Protein AF-A0A7S3M6K2-F1 (afdb_monomer_lite)

Structure (mmCIF, N/CA/C/O backbone):
data_AF-A0A7S3M6K2-F1
#
_entry.id   AF-A0A7S3M6K2-F1
#
loop_
_atom_site.group_PDB
_atom_site.id
_atom_site.type_symbol
_atom_site.label_atom_id
_atom_site.label_alt_id
_atom_site.label_comp_id
_atom_site.label_asym_id
_atom_site.label_entity_id
_atom_site.label_seq_id
_atom_site.pdbx_PDB_ins_code
_atom_site.Cartn_x
_atom_site.Cartn_y
_atom_site.Cartn_z
_atom_site.occupancy
_atom_site.B_iso_or_equiv
_atom_site.auth_seq_id
_atom_site.auth_comp_id
_atom_site.auth_asym_id
_atom_site.auth_atom_id
_atom_site.pdbx_PDB_model_num
ATOM 1 N N . THR A 1 1 ? 24.335 -22.645 -15.385 1.00 36.81 1 THR A N 1
ATOM 2 C CA . THR A 1 1 ? 25.396 -21.704 -14.959 1.00 36.81 1 THR A CA 1
ATOM 3 C C . THR A 1 1 ? 24.746 -20.605 -14.134 1.00 36.81 1 THR A C 1
ATOM 5 O O . THR A 1 1 ? 23.892 -19.902 -14.649 1.00 36.81 1 THR A O 1
ATOM 8 N N . LYS A 1 2 ? 25.032 -20.550 -12.823 1.00 29.67 2 LYS A N 1
ATOM 9 C CA . LYS A 1 2 ? 24.421 -19.614 -11.854 1.00 29.67 2 LYS A CA 1
ATOM 10 C C . LYS A 1 2 ? 24.953 -18.189 -12.059 1.00 29.67 2 LYS A C 1
ATOM 12 O O . LYS A 1 2 ? 26.167 -18.026 -12.151 1.00 29.67 2 LYS A O 1
ATOM 17 N N . ASN A 1 3 ? 24.074 -17.185 -12.066 1.00 36.88 3 ASN A N 1
ATOM 18 C CA . ASN A 1 3 ? 24.455 -15.772 -11.964 1.00 36.88 3 ASN A CA 1
ATOM 19 C C . ASN A 1 3 ? 24.479 -15.329 -10.481 1.00 36.88 3 ASN A C 1
ATOM 21 O O . ASN A 1 3 ? 23.799 -15.912 -9.641 1.00 36.88 3 ASN A O 1
ATOM 25 N N . LYS A 1 4 ? 25.318 -14.342 -10.152 1.00 40.16 4 LYS A N 1
ATOM 26 C CA . LYS A 1 4 ? 25.845 -14.029 -8.809 1.00 40.16 4 LYS A CA 1
ATOM 27 C C . LYS A 1 4 ? 24.918 -13.176 -7.918 1.00 40.16 4 LYS A C 1
ATOM 29 O O . LYS A 1 4 ? 25.331 -12.799 -6.829 1.00 40.16 4 LYS A O 1
ATOM 34 N N . PHE A 1 5 ? 23.690 -12.868 -8.336 1.00 42.34 5 PHE A N 1
ATOM 35 C CA . PHE A 1 5 ? 22.864 -11.856 -7.656 1.00 42.34 5 PHE A CA 1
ATOM 36 C C . PHE A 1 5 ? 21.374 -12.194 -7.580 1.00 42.34 5 PHE A C 1
ATOM 38 O O . PHE A 1 5 ? 20.572 -11.336 -7.911 1.00 42.34 5 PHE A O 1
ATOM 45 N N . ASP A 1 6 ? 21.039 -13.419 -7.162 1.00 40.09 6 ASP A N 1
ATOM 46 C CA . ASP A 1 6 ? 19.746 -13.907 -6.622 1.00 40.09 6 ASP A CA 1
ATOM 47 C C . ASP A 1 6 ? 18.572 -12.889 -6.580 1.00 40.09 6 ASP A C 1
ATOM 49 O O . ASP A 1 6 ? 18.077 -12.492 -5.527 1.00 40.09 6 ASP A O 1
ATOM 53 N N . ARG A 1 7 ? 18.154 -12.410 -7.754 1.00 40.09 7 ARG A N 1
ATOM 54 C CA . ARG A 1 7 ? 17.036 -11.495 -7.977 1.00 40.09 7 ARG A CA 1
ATOM 55 C C . ARG A 1 7 ? 16.359 -11.985 -9.244 1.00 40.09 7 ARG A C 1
ATOM 57 O O . ARG A 1 7 ? 16.991 -12.041 -10.300 1.00 40.09 7 ARG A O 1
ATOM 64 N N . ASN A 1 8 ? 15.097 -12.380 -9.109 1.00 37.47 8 ASN A N 1
ATOM 65 C CA . ASN A 1 8 ? 14.231 -12.760 -10.219 1.00 37.47 8 ASN A CA 1
ATOM 66 C C . ASN A 1 8 ? 13.996 -11.530 -11.105 1.00 37.47 8 ASN A C 1
ATOM 68 O O . ASN A 1 8 ? 13.035 -10.792 -10.918 1.00 37.47 8 ASN A O 1
ATOM 72 N N . LEU A 1 9 ? 14.901 -11.281 -12.049 1.00 39.06 9 LEU A N 1
ATOM 73 C CA . LEU A 1 9 ? 14.643 -10.373 -13.156 1.00 39.06 9 LEU A CA 1
ATOM 74 C C . LEU A 1 9 ? 13.788 -11.138 -14.167 1.00 39.06 9 LEU A C 1
ATOM 76 O O . LEU A 1 9 ? 14.235 -12.132 -14.738 1.00 39.06 9 LEU A O 1
ATOM 80 N N . VAL A 1 10 ? 12.547 -10.696 -14.352 1.00 38.97 10 VAL A N 1
ATOM 81 C CA . VAL A 1 10 ? 11.684 -11.183 -15.427 1.00 38.97 10 VAL A CA 1
ATOM 82 C C . VAL A 1 10 ? 12.140 -10.503 -16.716 1.00 38.97 10 VAL A C 1
ATOM 84 O O . VAL A 1 10 ? 11.946 -9.304 -16.902 1.00 38.97 10 VAL A O 1
ATOM 87 N N . GLU A 1 11 ? 12.788 -11.260 -17.596 1.00 39.56 11 GLU A N 1
ATOM 88 C CA . GLU A 1 11 ? 13.160 -10.803 -18.934 1.00 39.56 11 GLU A CA 1
ATOM 89 C C . GLU A 1 11 ? 11.984 -11.061 -19.886 1.00 39.56 11 GLU A C 1
ATOM 91 O O . GLU A 1 11 ? 11.795 -12.166 -20.390 1.00 39.56 11 GLU A O 1
ATOM 96 N N . THR A 1 12 ? 11.143 -10.051 -20.109 1.00 36.69 12 THR A N 1
ATOM 97 C CA . THR A 1 12 ? 10.115 -10.096 -21.159 1.00 36.69 12 THR A CA 1
ATOM 98 C C . THR A 1 12 ? 10.671 -9.520 -22.454 1.00 36.69 12 THR A C 1
ATOM 100 O O . THR A 1 12 ? 10.817 -8.303 -22.585 1.00 36.69 12 THR A O 1
ATOM 103 N N . GLN A 1 13 ? 10.959 -10.389 -23.423 1.00 36.41 13 GLN A N 1
ATOM 104 C CA . GLN A 1 13 ? 11.368 -10.000 -24.770 1.00 36.41 13 GLN A CA 1
ATOM 105 C C . GLN A 1 13 ? 10.124 -9.748 -25.633 1.00 36.41 13 GLN A C 1
ATOM 107 O O . GLN A 1 13 ? 9.410 -10.681 -25.992 1.00 36.41 13 GLN A O 1
ATOM 112 N N . TRP A 1 14 ? 9.864 -8.485 -25.967 1.00 40.12 14 TRP A N 1
ATOM 113 C CA . TRP A 1 14 ? 8.834 -8.111 -26.936 1.00 40.12 14 TRP A CA 1
ATOM 114 C C . TRP A 1 14 ? 9.489 -7.861 -28.289 1.00 40.12 14 TRP A C 1
ATOM 116 O O . TRP A 1 14 ? 10.255 -6.909 -28.450 1.00 40.12 14 TRP A O 1
ATOM 126 N N . ASP A 1 15 ? 9.195 -8.729 -29.253 1.00 43.03 15 ASP A N 1
ATOM 127 C CA . ASP A 1 15 ? 9.614 -8.529 -30.632 1.00 43.03 15 ASP A CA 1
ATOM 128 C C . ASP A 1 15 ? 8.733 -7.448 -31.278 1.00 43.03 15 ASP A C 1
ATOM 130 O O . ASP A 1 15 ? 7.522 -7.610 -31.432 1.00 43.03 15 ASP A O 1
ATOM 134 N N . SER A 1 16 ? 9.341 -6.305 -31.593 1.00 48.84 16 SER A N 1
ATOM 135 C CA . SER A 1 16 ? 8.692 -5.190 -32.294 1.00 48.84 16 SER A CA 1
ATOM 136 C C . SER A 1 16 ? 9.043 -5.166 -33.788 1.00 48.84 16 SER A C 1
ATOM 138 O O . SER A 1 16 ? 8.724 -4.199 -34.486 1.00 48.84 16 SER A O 1
ATOM 140 N N . GLU A 1 17 ? 9.693 -6.219 -34.298 1.00 48.50 17 GLU A N 1
ATOM 141 C CA . GLU A 1 17 ? 10.091 -6.355 -35.695 1.00 48.50 17 GLU A CA 1
ATOM 142 C C . GLU A 1 17 ? 8.868 -6.685 -36.572 1.00 48.50 17 GLU A C 1
ATOM 144 O O . GLU A 1 17 ? 8.529 -7.830 -36.855 1.00 48.50 17 GLU A O 1
ATOM 149 N N . GLY A 1 18 ? 8.159 -5.646 -37.023 1.00 47.62 18 GLY A N 1
ATOM 150 C CA . GLY A 1 18 ? 7.155 -5.782 -38.083 1.00 47.62 18 GLY A CA 1
ATOM 151 C C . GLY A 1 18 ? 7.757 -6.326 -39.392 1.00 47.62 18 GLY A C 1
ATOM 152 O O . GLY A 1 18 ? 8.950 -6.193 -39.658 1.00 47.62 18 GLY A O 1
ATOM 153 N N . THR A 1 19 ? 6.918 -6.881 -40.274 1.00 46.53 19 THR A N 1
ATOM 154 C CA . THR A 1 19 ? 7.302 -7.606 -41.511 1.00 46.53 19 THR A CA 1
ATOM 155 C C . THR A 1 19 ? 7.940 -6.757 -42.628 1.00 46.53 19 THR A C 1
ATOM 157 O O . THR A 1 19 ? 8.071 -7.214 -43.761 1.00 46.53 19 THR A O 1
ATOM 160 N N . SER A 1 20 ? 8.329 -5.513 -42.351 1.00 47.25 20 SER A N 1
ATOM 161 C CA . SER A 1 20 ? 8.925 -4.587 -43.315 1.00 47.25 20 SER A CA 1
ATOM 162 C C . SER A 1 20 ? 10.089 -3.846 -42.663 1.00 47.25 20 SER A C 1
ATOM 164 O O . SER A 1 20 ? 9.904 -2.818 -42.010 1.00 47.25 20 SER A O 1
ATOM 166 N N . ILE A 1 21 ? 11.308 -4.336 -42.895 1.00 48.53 21 ILE A N 1
ATOM 167 C CA . ILE A 1 21 ? 12.557 -3.633 -42.580 1.00 48.53 21 ILE A CA 1
ATOM 168 C C . ILE A 1 21 ? 12.732 -2.426 -43.508 1.00 48.53 21 ILE A C 1
ATOM 170 O O . ILE A 1 21 ? 13.505 -2.441 -44.467 1.00 48.53 21 ILE A O 1
ATOM 174 N N . ALA A 1 22 ? 12.028 -1.339 -43.200 1.00 44.31 22 ALA A N 1
ATOM 175 C CA . ALA A 1 22 ? 12.369 -0.027 -43.720 1.00 44.31 22 ALA A CA 1
ATOM 176 C C . ALA A 1 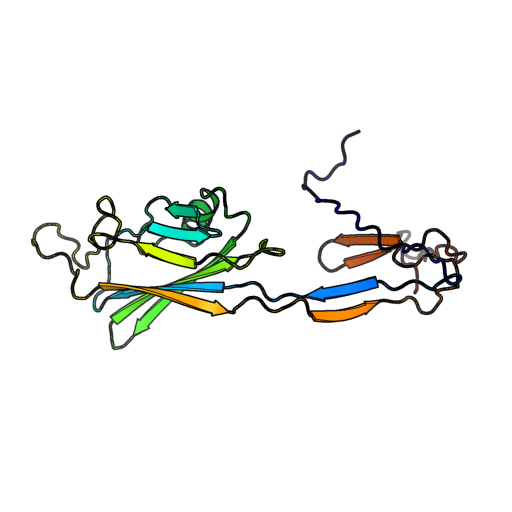22 ? 13.702 0.409 -43.084 1.00 44.31 22 ALA A C 1
ATOM 178 O O . ALA A 1 22 ? 13.732 1.032 -42.030 1.00 44.31 22 ALA A O 1
ATOM 179 N N . SER A 1 23 ? 14.810 0.034 -43.727 1.00 47.97 23 SER A N 1
ATOM 180 C CA . SER A 1 23 ? 16.113 0.716 -43.701 1.00 47.97 23 SER A CA 1
ATOM 181 C C . SER A 1 23 ? 16.663 1.164 -42.332 1.00 47.97 23 SER A C 1
ATOM 183 O O . SER A 1 23 ? 16.277 2.205 -41.813 1.00 47.97 23 SER A O 1
ATOM 185 N N . PHE A 1 24 ? 17.673 0.450 -41.821 1.00 55.53 24 PHE A N 1
ATOM 186 C CA . PHE A 1 24 ? 18.726 0.947 -40.913 1.00 55.53 24 PHE A CA 1
ATOM 187 C C . PHE A 1 24 ? 18.348 2.101 -39.953 1.00 55.53 24 PHE A C 1
ATOM 189 O O . PHE A 1 24 ? 18.956 3.176 -39.981 1.00 55.53 24 PHE A O 1
ATOM 196 N N . ALA A 1 25 ? 17.361 1.891 -39.082 1.00 58.03 25 ALA A N 1
ATOM 197 C CA . ALA A 1 25 ? 16.993 2.891 -38.088 1.00 58.03 25 ALA A CA 1
ATOM 198 C C . ALA A 1 25 ? 18.130 3.104 -37.069 1.00 58.03 25 ALA A C 1
ATOM 200 O O . ALA A 1 25 ? 18.845 2.174 -36.693 1.00 58.03 25 ALA A O 1
ATOM 201 N N . ARG A 1 26 ? 18.291 4.345 -36.593 1.00 65.31 26 ARG A N 1
ATOM 202 C CA . ARG A 1 26 ? 19.328 4.724 -35.611 1.00 65.31 26 ARG A CA 1
ATOM 203 C C . ARG A 1 26 ? 19.031 4.279 -34.177 1.00 65.31 26 ARG A C 1
ATOM 205 O O . ARG A 1 26 ? 19.837 4.552 -33.296 1.00 65.31 26 ARG A O 1
ATOM 212 N N . GLY A 1 27 ? 17.892 3.624 -33.945 1.00 68.69 27 GLY A N 1
ATOM 213 C CA . GLY A 1 27 ? 17.483 3.146 -32.628 1.00 68.69 27 GLY A CA 1
ATOM 214 C C . GLY A 1 27 ? 17.143 4.261 -31.625 1.00 68.69 27 GLY A C 1
ATOM 215 O O . GLY A 1 27 ? 17.685 5.374 -31.673 1.00 68.69 27 GLY A O 1
ATOM 216 N N . ARG A 1 28 ? 16.196 3.986 -30.725 1.00 80.00 28 ARG A N 1
ATOM 217 C CA . ARG A 1 28 ? 15.791 4.849 -29.602 1.00 80.00 28 ARG A CA 1
ATOM 218 C C . ARG A 1 28 ? 15.376 3.959 -28.439 1.00 80.00 28 ARG A C 1
ATOM 220 O O . ARG A 1 28 ? 14.737 2.939 -28.666 1.00 80.00 28 ARG A O 1
ATOM 227 N N . ALA A 1 29 ? 15.708 4.372 -27.224 1.00 81.19 29 ALA A N 1
ATOM 228 C CA . ALA A 1 29 ? 15.133 3.793 -26.016 1.00 81.19 29 ALA A CA 1
ATOM 229 C C . ALA A 1 29 ? 14.103 4.776 -25.452 1.00 81.19 29 ALA A C 1
ATOM 231 O O . ALA A 1 29 ? 14.295 5.988 -25.535 1.00 81.19 29 ALA A O 1
ATOM 232 N N . TYR A 1 30 ? 13.004 4.270 -24.906 1.00 83.38 30 TYR A N 1
ATOM 233 C CA . TYR A 1 30 ? 11.925 5.091 -24.362 1.00 83.38 30 TYR A CA 1
ATOM 234 C C . TYR A 1 30 ? 11.744 4.770 -22.885 1.00 83.38 30 TYR A C 1
ATOM 236 O O . TYR A 1 30 ? 11.734 3.604 -22.499 1.00 83.38 30 TYR A O 1
ATOM 244 N N . VAL A 1 31 ? 11.612 5.810 -22.069 1.00 84.94 31 VAL A N 1
ATOM 245 C CA . VAL A 1 31 ? 11.326 5.698 -20.640 1.00 84.94 31 VAL A CA 1
ATOM 246 C C . VAL A 1 31 ? 9.865 6.050 -20.435 1.00 84.94 31 VAL A C 1
ATOM 248 O O . VAL A 1 31 ? 9.436 7.159 -20.770 1.00 84.94 31 VAL A O 1
ATOM 251 N N . PHE A 1 32 ? 9.120 5.102 -19.879 1.00 83.12 32 PHE A N 1
ATOM 252 C CA . PHE A 1 32 ? 7.729 5.283 -19.495 1.00 83.12 32 PHE A CA 1
ATOM 253 C C . PHE A 1 32 ? 7.601 5.279 -17.977 1.00 83.12 32 PHE A C 1
ATOM 255 O O . PHE A 1 32 ? 8.358 4.603 -17.283 1.00 83.12 32 PHE A O 1
ATOM 262 N N . TYR A 1 33 ? 6.622 6.019 -17.474 1.00 82.81 33 TYR A N 1
ATOM 263 C CA . TYR A 1 33 ? 6.263 6.029 -16.065 1.00 82.81 33 TYR A CA 1
ATOM 264 C C . TYR A 1 33 ? 4.759 5.928 -15.899 1.00 82.81 33 TYR A C 1
ATOM 266 O O . TYR A 1 33 ? 3.987 6.485 -16.679 1.00 82.81 33 TYR A O 1
ATOM 274 N N . SER A 1 34 ? 4.370 5.207 -14.860 1.00 82.38 34 SER A N 1
ATOM 275 C CA . SER A 1 34 ? 3.005 5.085 -14.378 1.00 82.38 34 SER A CA 1
ATOM 276 C C . SER A 1 34 ? 3.071 5.329 -12.878 1.00 82.38 34 SER A C 1
ATOM 278 O O . SER A 1 34 ? 3.900 4.733 -12.188 1.00 82.38 34 SER A O 1
ATOM 280 N N . ALA A 1 35 ? 2.257 6.260 -12.387 1.00 83.31 35 ALA A N 1
ATOM 281 C CA . ALA A 1 35 ? 2.130 6.464 -10.956 1.00 83.31 35 ALA A CA 1
ATOM 282 C C . ALA A 1 35 ? 1.397 5.247 -10.371 1.00 83.31 35 ALA A C 1
ATOM 284 O O . ALA A 1 35 ? 0.361 4.859 -10.926 1.00 83.31 35 ALA A O 1
ATOM 285 N N . PRO A 1 36 ? 1.915 4.640 -9.288 1.00 85.75 36 PRO A N 1
ATOM 286 C CA . PRO A 1 36 ? 1.265 3.498 -8.669 1.00 85.75 36 PRO A CA 1
ATOM 287 C C . PRO A 1 36 ? -0.083 3.914 -8.082 1.00 85.75 36 PRO A C 1
ATOM 289 O O . PRO A 1 36 ? -0.258 5.047 -7.619 1.00 85.75 36 PRO A O 1
ATOM 292 N N . SER A 1 37 ? -1.029 2.981 -8.073 1.00 89.88 37 SER A N 1
ATOM 293 C CA . SER A 1 37 ? -2.294 3.180 -7.380 1.00 89.88 37 SER A CA 1
ATOM 294 C C . SER A 1 37 ? -2.082 3.126 -5.869 1.00 89.88 37 SER A C 1
ATOM 296 O O . SER A 1 37 ? -1.252 2.367 -5.357 1.00 89.88 37 SER A O 1
ATOM 298 N N . SER A 1 38 ? -2.833 3.944 -5.137 1.00 92.88 38 SER A N 1
ATOM 299 C CA . SER A 1 38 ? -2.798 3.940 -3.681 1.00 92.88 38 SER A CA 1
ATOM 300 C C . SER A 1 38 ? -4.192 4.044 -3.080 1.00 92.88 38 SER A C 1
ATOM 302 O O . SER A 1 38 ? -5.070 4.753 -3.581 1.00 92.88 38 SER A O 1
ATOM 304 N N . GLN A 1 39 ? -4.399 3.320 -1.986 1.00 95.00 39 GLN A N 1
ATOM 305 C CA . GLN A 1 39 ? -5.652 3.278 -1.245 1.00 95.00 39 GLN A CA 1
ATOM 306 C C . GLN A 1 39 ? -5.388 3.560 0.226 1.00 95.00 39 GLN A C 1
ATOM 308 O O . GLN A 1 39 ? -4.498 2.975 0.835 1.00 95.00 39 GLN A O 1
ATOM 313 N N . GLU A 1 40 ? -6.176 4.454 0.809 1.00 96.38 40 GLU A N 1
ATOM 314 C CA . GLU A 1 40 ? -6.133 4.746 2.234 1.00 96.38 40 GLU A CA 1
ATOM 315 C C . GLU A 1 40 ? -7.237 3.974 2.936 1.00 96.38 40 GLU A C 1
ATOM 317 O O . GLU A 1 40 ? -8.415 4.083 2.593 1.00 96.38 40 GLU A O 1
ATOM 322 N N . ILE A 1 41 ? -6.844 3.240 3.966 1.00 96.69 41 ILE A N 1
ATOM 323 C CA . ILE A 1 41 ? -7.735 2.633 4.931 1.00 96.69 41 ILE A CA 1
ATOM 324 C C . ILE A 1 41 ? -7.655 3.462 6.203 1.00 96.69 41 ILE A C 1
ATOM 326 O O . ILE A 1 41 ? -6.573 3.642 6.756 1.00 96.69 41 ILE A O 1
ATOM 330 N N . LYS A 1 42 ? -8.797 3.953 6.680 1.00 95.56 42 LYS A N 1
ATOM 331 C CA . LYS A 1 42 ? -8.880 4.816 7.856 1.00 95.56 42 LYS A CA 1
ATOM 332 C C . LYS A 1 42 ? -9.872 4.269 8.867 1.00 95.56 42 LYS A C 1
ATOM 334 O O . LYS A 1 42 ? -11.025 4.010 8.526 1.00 95.56 42 LYS A O 1
ATOM 339 N N . ILE A 1 43 ? -9.430 4.172 10.114 1.00 94.12 43 ILE A N 1
ATOM 340 C CA . ILE A 1 43 ? -10.278 4.018 11.293 1.00 94.12 43 ILE A CA 1
ATOM 341 C C . ILE A 1 43 ? -10.459 5.396 11.914 1.00 94.12 43 ILE A C 1
ATOM 343 O O . ILE A 1 43 ? -9.480 6.093 12.185 1.00 94.12 43 ILE A O 1
ATOM 347 N N . PHE A 1 44 ? -11.708 5.759 12.168 1.00 92.62 44 PHE A N 1
ATOM 348 C CA . PHE A 1 44 ? -12.071 6.903 12.989 1.00 92.62 44 PHE A CA 1
ATOM 349 C C . PHE A 1 44 ? -12.710 6.405 14.283 1.00 92.62 44 PHE A C 1
ATOM 351 O O . PHE A 1 44 ? -13.534 5.491 14.250 1.00 92.62 44 PHE A O 1
ATOM 358 N N . SER A 1 45 ? -12.347 7.018 15.406 1.00 90.94 45 SER A N 1
ATOM 359 C CA . SER A 1 45 ? -12.942 6.764 16.717 1.00 90.94 45 SER A CA 1
ATOM 360 C C . SER A 1 45 ? -13.064 8.067 17.495 1.00 90.94 45 SER A C 1
ATOM 362 O O . SER A 1 45 ? -12.088 8.802 17.587 1.00 90.94 45 SER A O 1
ATOM 364 N N . SER A 1 46 ? -14.205 8.349 18.125 1.00 88.12 46 SER A N 1
ATOM 365 C CA . SER A 1 46 ? -14.330 9.537 18.993 1.00 88.12 46 SER A CA 1
ATOM 366 C C . SER A 1 46 ? -13.454 9.462 20.252 1.00 88.12 46 SER A C 1
ATOM 368 O O . SER A 1 46 ? -13.161 10.477 20.876 1.00 88.12 46 SER A O 1
ATOM 370 N N . GLU A 1 47 ? -13.023 8.257 20.634 1.00 85.44 47 GLU A N 1
ATOM 371 C CA . GLU A 1 47 ? -12.200 7.989 21.815 1.00 85.44 47 GLU A CA 1
ATOM 372 C C . GLU A 1 47 ? -10.924 7.222 21.458 1.00 85.44 47 GLU A C 1
ATOM 374 O O . GLU A 1 47 ? -10.821 6.584 20.407 1.00 85.44 47 GLU A O 1
ATOM 379 N N . ARG A 1 48 ? -9.930 7.251 22.349 1.00 87.88 48 ARG A N 1
ATOM 380 C CA . ARG A 1 48 ? -8.680 6.519 22.140 1.00 87.88 48 ARG A CA 1
ATOM 381 C C . ARG A 1 48 ? -8.939 5.018 22.215 1.00 87.88 48 ARG A C 1
ATOM 383 O O . ARG A 1 48 ? -9.443 4.536 23.222 1.00 87.88 48 ARG A O 1
ATOM 390 N N . LEU A 1 49 ? -8.516 4.279 21.195 1.00 88.31 49 LEU A N 1
ATOM 391 C CA . LEU A 1 49 ? -8.625 2.823 21.179 1.00 88.31 49 LEU A CA 1
ATOM 392 C C . LEU A 1 49 ? -7.466 2.163 21.941 1.00 88.31 49 LEU A C 1
ATOM 394 O O . LEU A 1 49 ? -6.317 2.603 21.848 1.00 88.31 49 LEU A O 1
ATOM 398 N N . TYR A 1 50 ? -7.776 1.085 22.665 1.00 86.69 50 TYR A N 1
ATOM 399 C CA . TYR A 1 50 ? -6.793 0.202 23.314 1.00 86.69 50 TYR A CA 1
ATOM 400 C C . TYR A 1 50 ? -6.764 -1.193 22.694 1.00 86.69 50 TYR A C 1
ATOM 402 O O . TYR A 1 50 ? -5.717 -1.839 22.688 1.00 86.69 50 TYR A O 1
ATOM 410 N N . TYR A 1 51 ? -7.893 -1.647 22.148 1.00 85.25 51 TYR A N 1
ATOM 411 C CA . TYR A 1 51 ? -8.024 -2.942 21.492 1.00 85.25 51 TYR A CA 1
ATOM 412 C C . TYR A 1 51 ? -8.905 -2.837 20.253 1.00 85.25 51 TYR A C 1
ATOM 414 O O . TYR A 1 51 ? -9.712 -1.918 20.108 1.00 85.25 51 TYR A O 1
ATOM 422 N N . GLY A 1 52 ? -8.762 -3.830 19.384 1.00 88.94 52 GLY A N 1
ATOM 423 C CA . GLY A 1 52 ? -9.613 -4.031 18.224 1.00 88.94 52 GLY A CA 1
ATOM 424 C C . GLY A 1 52 ? -8.829 -4.587 17.053 1.00 88.94 52 GLY A C 1
ATOM 425 O O . GLY A 1 52 ? -7.621 -4.358 16.930 1.00 88.94 52 GLY A O 1
ATOM 426 N N . GLN A 1 53 ? -9.524 -5.347 16.219 1.00 93.69 53 GLN A N 1
ATOM 427 C CA . GLN A 1 53 ? -8.964 -5.936 15.018 1.00 93.69 53 GLN A CA 1
ATOM 428 C C . GLN A 1 53 ? -9.825 -5.635 13.804 1.00 93.69 53 GLN A C 1
ATOM 430 O O . GLN A 1 53 ? -11.050 -5.532 13.885 1.00 93.69 53 GLN A O 1
ATOM 435 N N . PHE A 1 54 ? -9.152 -5.572 12.668 1.00 95.31 54 PHE A N 1
ATOM 436 C CA . PHE A 1 54 ? -9.771 -5.529 11.359 1.00 95.31 54 PHE A CA 1
ATOM 437 C C . PHE A 1 54 ? -9.043 -6.489 10.424 1.00 95.31 54 PHE A C 1
ATOM 439 O O . PHE A 1 54 ? -7.909 -6.892 10.679 1.00 95.31 54 PHE A O 1
ATOM 446 N N . ALA A 1 55 ? -9.699 -6.854 9.338 1.00 96.50 55 ALA A N 1
ATOM 447 C CA . ALA A 1 55 ? -9.082 -7.517 8.204 1.00 96.50 55 ALA A CA 1
ATOM 448 C C . ALA A 1 55 ? -9.441 -6.740 6.936 1.00 96.50 55 ALA A C 1
ATOM 450 O O . ALA A 1 55 ? -10.363 -5.920 6.937 1.00 96.50 55 ALA A O 1
ATOM 451 N N . LEU A 1 56 ? -8.701 -6.976 5.862 1.00 96.31 56 LEU A N 1
ATOM 452 C CA . LEU A 1 56 ? -8.978 -6.376 4.566 1.00 96.31 56 LEU A CA 1
ATOM 453 C C . LEU A 1 56 ? -9.463 -7.462 3.615 1.00 96.31 56 LEU A C 1
ATOM 455 O O . LEU A 1 56 ? -8.841 -8.516 3.498 1.00 96.31 56 LEU A O 1
ATOM 459 N N . GLN A 1 57 ? -10.582 -7.197 2.953 1.00 95.25 57 GLN A N 1
ATOM 460 C CA . GLN A 1 57 ? -11.005 -7.946 1.780 1.00 95.25 57 GLN A CA 1
ATOM 461 C C . GLN A 1 57 ? -10.422 -7.277 0.545 1.00 95.25 57 GLN A C 1
ATOM 463 O O . GLN A 1 57 ? -10.589 -6.073 0.365 1.00 95.25 57 GLN A O 1
ATOM 468 N N . TYR A 1 58 ? -9.734 -8.051 -0.281 1.00 93.94 58 TYR A N 1
ATOM 469 C CA . TYR A 1 58 ? -9.187 -7.615 -1.552 1.00 93.94 58 TYR A CA 1
ATOM 470 C C . TYR A 1 58 ? -10.022 -8.214 -2.676 1.00 93.94 58 TYR A C 1
ATOM 472 O O . TYR A 1 58 ? -10.064 -9.435 -2.847 1.00 93.94 58 TYR A O 1
ATOM 480 N N . TYR A 1 59 ? -10.703 -7.337 -3.408 1.00 91.00 59 TYR A N 1
ATOM 481 C CA . TYR A 1 59 ? -11.515 -7.687 -4.565 1.00 91.00 59 TYR A CA 1
ATOM 482 C C . TYR A 1 59 ? -10.735 -7.382 -5.839 1.00 91.00 59 TYR A C 1
ATOM 484 O O . TYR A 1 59 ? -10.505 -6.214 -6.148 1.00 91.00 59 TYR A O 1
ATOM 492 N N . HIS A 1 60 ? -10.359 -8.415 -6.585 1.00 88.25 60 HIS A N 1
ATOM 493 C CA . HIS A 1 60 ? -9.626 -8.285 -7.844 1.00 88.25 60 HIS A CA 1
ATOM 494 C C . HIS A 1 60 ? -10.079 -9.368 -8.822 1.00 88.25 60 HIS A C 1
ATOM 496 O O . HIS A 1 60 ? -10.123 -10.540 -8.459 1.00 88.25 60 HIS A O 1
ATOM 502 N N . GLU A 1 61 ? -10.468 -8.975 -10.037 1.00 85.19 61 GLU A N 1
ATOM 503 C CA . GLU A 1 61 ? -10.877 -9.892 -11.118 1.00 85.19 61 GLU A CA 1
ATOM 504 C C . GLU A 1 61 ? -11.919 -10.957 -10.716 1.00 85.19 61 GLU A C 1
ATOM 506 O O . GLU A 1 61 ? -11.869 -12.118 -11.118 1.00 85.19 61 GLU A O 1
ATOM 511 N N . GLY A 1 62 ? -12.891 -10.576 -9.881 1.00 84.38 62 GLY A N 1
ATOM 512 C CA . GLY A 1 62 ? -13.932 -11.492 -9.397 1.00 84.38 62 GLY A CA 1
ATOM 513 C C . GLY A 1 62 ? -13.472 -12.463 -8.302 1.00 84.38 62 GLY A C 1
ATOM 514 O O . GLY A 1 62 ? -14.292 -13.220 -7.780 1.00 84.38 62 GLY A O 1
ATOM 515 N N . VAL A 1 63 ? -12.202 -12.411 -7.899 1.00 89.31 63 VAL A N 1
ATOM 516 C CA . VAL A 1 63 ? -11.677 -13.090 -6.715 1.00 89.31 63 VAL A CA 1
ATOM 517 C C . VAL A 1 63 ? -11.795 -12.155 -5.514 1.00 89.31 63 VAL A C 1
ATOM 519 O O . VAL A 1 63 ? -11.485 -10.967 -5.586 1.00 89.31 63 VAL A O 1
ATOM 522 N N . ASN A 1 64 ? -12.254 -12.704 -4.392 1.00 93.19 64 ASN A N 1
ATOM 523 C CA . ASN A 1 64 ? -12.313 -12.010 -3.112 1.00 93.19 64 ASN A CA 1
ATOM 524 C C . ASN A 1 64 ? -11.485 -12.789 -2.092 1.00 93.19 64 ASN A C 1
ATOM 526 O O . ASN A 1 64 ? -11.864 -13.895 -1.699 1.00 93.19 64 ASN A O 1
ATOM 530 N N . LEU A 1 65 ? -10.359 -12.218 -1.677 1.00 94.12 65 LEU A N 1
ATOM 531 C CA . LEU A 1 65 ? -9.498 -12.792 -0.649 1.00 94.12 65 LEU A CA 1
ATOM 532 C C . LEU A 1 65 ? -9.527 -11.925 0.603 1.00 94.12 65 LEU A C 1
ATOM 534 O O . LEU A 1 65 ? -9.660 -10.711 0.532 1.00 94.12 65 LEU A O 1
ATOM 538 N N . THR A 1 66 ? -9.404 -12.549 1.769 1.00 95.69 66 THR A N 1
ATOM 539 C CA . THR A 1 66 ? -9.421 -11.847 3.057 1.00 95.69 66 THR A CA 1
ATOM 540 C C . THR A 1 66 ? -8.092 -12.050 3.765 1.00 95.69 66 THR A C 1
ATOM 542 O O . THR A 1 66 ? -7.633 -13.184 3.893 1.00 95.69 66 THR A O 1
ATOM 545 N N . THR A 1 67 ? -7.479 -10.967 4.240 1.00 96.31 67 THR A N 1
ATOM 546 C CA . THR A 1 67 ? -6.244 -11.046 5.028 1.00 96.31 67 THR A CA 1
ATOM 547 C C . THR A 1 67 ? -6.498 -11.698 6.383 1.00 96.31 67 THR A C 1
ATOM 549 O O . THR A 1 67 ? -7.615 -11.693 6.909 1.00 96.31 67 THR A O 1
ATOM 552 N N . ARG A 1 68 ? -5.434 -12.162 7.042 1.00 95.44 68 ARG A N 1
ATOM 553 C CA . ARG A 1 68 ? -5.504 -12.424 8.484 1.00 95.44 68 ARG A CA 1
ATOM 554 C C . ARG A 1 68 ? -5.927 -11.154 9.255 1.00 95.44 68 ARG A C 1
ATOM 556 O O . ARG A 1 68 ? -5.569 -10.046 8.834 1.00 95.44 68 ARG A O 1
ATOM 563 N N . PRO A 1 69 ? -6.647 -11.280 10.386 1.00 95.62 69 PRO A N 1
ATOM 564 C CA . PRO A 1 69 ? -6.958 -10.140 11.241 1.00 95.62 69 PRO A CA 1
ATOM 565 C C . PRO A 1 69 ? -5.692 -9.489 11.806 1.00 95.62 69 PRO A C 1
ATOM 567 O O . PRO A 1 69 ? -4.792 -10.168 12.304 1.00 95.62 69 PRO A O 1
ATOM 570 N N . VAL A 1 70 ? -5.649 -8.162 11.772 1.00 96.31 70 VAL A N 1
ATOM 571 C CA . VAL A 1 70 ? -4.570 -7.326 12.305 1.00 96.31 70 VAL A CA 1
ATOM 572 C C . VAL A 1 70 ? -5.122 -6.350 13.339 1.00 96.31 70 VAL A C 1
ATOM 574 O O . VAL A 1 70 ? -6.308 -6.025 13.342 1.00 96.31 70 VAL A O 1
ATOM 577 N N . LEU A 1 71 ? -4.268 -5.897 14.256 1.00 95.06 71 LEU A N 1
ATOM 578 C CA . LEU A 1 71 ? -4.655 -4.935 15.288 1.00 95.06 71 LEU A CA 1
ATOM 579 C C . LEU A 1 71 ? -4.890 -3.536 14.702 1.00 95.06 71 LEU A C 1
ATOM 581 O O . LEU A 1 71 ? -4.235 -3.135 13.744 1.00 95.06 71 LEU A O 1
ATOM 585 N N . PHE A 1 72 ? -5.750 -2.750 15.352 1.00 92.31 72 PHE A N 1
ATOM 586 C CA . PHE A 1 72 ? -6.008 -1.346 14.999 1.00 92.31 72 PHE A CA 1
ATOM 587 C C . PHE A 1 72 ? -4.758 -0.444 15.044 1.00 92.31 72 PHE A C 1
ATOM 589 O O . PHE A 1 72 ? -4.780 0.658 14.524 1.00 92.31 72 PHE A O 1
ATOM 596 N N . ASN A 1 73 ? -3.682 -0.854 15.712 1.00 92.25 73 ASN A N 1
ATOM 597 C CA . ASN A 1 73 ? -2.418 -0.117 15.790 1.00 92.25 73 ASN A CA 1
ATOM 598 C C . ASN A 1 73 ? -1.266 -0.902 15.144 1.00 92.25 73 ASN A C 1
ATOM 600 O O . ASN A 1 73 ? -0.115 -0.793 15.566 1.00 92.25 73 ASN A O 1
ATOM 604 N N . THR A 1 74 ? -1.586 -1.753 14.168 1.00 95.06 74 THR A N 1
ATOM 605 C CA . THR A 1 74 ? -0.604 -2.601 13.496 1.00 95.06 74 THR A CA 1
ATOM 606 C C . THR A 1 74 ? 0.471 -1.777 12.778 1.00 95.06 74 THR A C 1
ATOM 608 O O . THR A 1 74 ? 0.183 -0.729 12.195 1.00 95.06 74 THR A O 1
ATOM 611 N N . SER A 1 75 ? 1.717 -2.259 12.820 1.00 95.75 75 SER A N 1
ATOM 612 C CA . SER A 1 75 ? 2.838 -1.648 12.104 1.00 95.75 75 SER A CA 1
ATOM 613 C C . SER A 1 75 ? 2.693 -1.804 10.591 1.00 95.75 75 SER A C 1
ATOM 615 O O . SER A 1 75 ? 2.048 -2.736 10.105 1.00 95.75 75 SER A O 1
ATOM 617 N N . GLU A 1 76 ? 3.387 -0.947 9.842 1.00 96.00 76 GLU A N 1
ATOM 618 C CA . GLU A 1 76 ? 3.453 -1.013 8.376 1.00 96.00 76 GLU A CA 1
ATOM 619 C C . GLU A 1 76 ? 3.879 -2.399 7.881 1.00 96.00 76 GLU A C 1
ATOM 621 O O . GLU A 1 76 ? 3.242 -2.985 7.010 1.00 96.00 76 GLU A O 1
ATOM 626 N N . SER A 1 77 ? 4.910 -2.972 8.507 1.00 95.44 77 SER A N 1
ATOM 627 C CA . SER A 1 77 ? 5.419 -4.306 8.183 1.00 95.44 77 SER A CA 1
ATOM 628 C C . SER A 1 77 ? 4.402 -5.416 8.440 1.00 95.44 77 SER A C 1
ATOM 630 O O . SER A 1 77 ? 4.311 -6.369 7.670 1.00 95.44 77 SER A O 1
ATOM 632 N N . SER A 1 78 ? 3.621 -5.305 9.513 1.00 95.50 78 SER A N 1
ATOM 633 C CA . SER A 1 78 ? 2.643 -6.324 9.886 1.00 95.50 78 SER A CA 1
ATOM 634 C C . SER A 1 78 ? 1.452 -6.330 8.931 1.00 95.50 78 SER A C 1
ATOM 636 O O . SER A 1 78 ? 1.015 -7.413 8.531 1.00 95.50 78 SER A O 1
ATOM 638 N N . LEU A 1 79 ? 0.974 -5.143 8.532 1.00 96.06 79 LEU A N 1
ATOM 639 C CA . LEU A 1 79 ? -0.082 -5.002 7.528 1.00 96.06 79 LEU A CA 1
ATOM 640 C C . LEU A 1 79 ? 0.410 -5.416 6.138 1.00 96.06 79 LEU A C 1
ATOM 642 O O . LEU A 1 79 ? -0.282 -6.173 5.463 1.00 96.06 79 LEU A O 1
ATOM 646 N N . ARG A 1 80 ? 1.625 -5.002 5.749 1.00 96.25 80 ARG A N 1
ATOM 647 C CA . ARG A 1 80 ? 2.278 -5.453 4.511 1.00 96.25 80 ARG A CA 1
ATOM 648 C C . ARG A 1 80 ? 2.303 -6.974 4.438 1.00 96.25 80 ARG A C 1
ATOM 650 O O . ARG A 1 80 ? 1.821 -7.545 3.473 1.00 96.25 80 ARG A O 1
ATOM 657 N N . ASN A 1 81 ? 2.792 -7.637 5.484 1.00 96.25 81 ASN A N 1
ATOM 658 C CA . ASN A 1 81 ? 2.865 -9.097 5.507 1.00 96.25 81 ASN A CA 1
ATOM 659 C C . ASN A 1 81 ? 1.481 -9.756 5.423 1.00 96.25 81 ASN A C 1
ATOM 661 O O . ASN A 1 81 ? 1.349 -10.779 4.769 1.00 96.25 81 ASN A O 1
ATOM 665 N N . ALA A 1 82 ? 0.450 -9.178 6.049 1.00 96.00 82 ALA A N 1
ATOM 666 C CA . ALA A 1 82 ? -0.915 -9.699 5.953 1.00 96.00 82 ALA A CA 1
ATOM 667 C C . ALA A 1 82 ? -1.505 -9.575 4.534 1.00 96.00 82 ALA A C 1
ATOM 669 O O . ALA A 1 82 ? -2.296 -10.424 4.136 1.00 96.00 82 ALA A O 1
ATOM 670 N N . LEU A 1 83 ? -1.126 -8.537 3.780 1.00 94.38 83 LEU A N 1
ATOM 671 C CA . LEU A 1 83 ? -1.513 -8.359 2.376 1.00 94.38 83 LEU A CA 1
ATOM 672 C C . LEU A 1 83 ? -0.736 -9.296 1.444 1.00 94.38 83 LEU A C 1
ATOM 674 O O . LEU A 1 83 ? -1.331 -9.875 0.548 1.00 94.38 83 LEU A O 1
ATOM 678 N N . LEU A 1 84 ? 0.561 -9.497 1.693 1.00 93.94 84 LEU A N 1
ATOM 679 C CA . LEU A 1 84 ? 1.413 -10.410 0.917 1.00 93.94 84 LEU A CA 1
ATOM 680 C C . LEU A 1 84 ? 1.085 -11.898 1.130 1.00 93.94 84 LEU A C 1
ATOM 682 O O . LEU A 1 84 ? 1.546 -12.750 0.379 1.00 93.94 84 LEU A O 1
ATOM 686 N N . GLU A 1 85 ? 0.296 -12.236 2.152 1.00 94.81 85 GLU A N 1
ATOM 687 C CA . GLU A 1 85 ? -0.280 -13.580 2.297 1.00 94.81 85 GLU A CA 1
ATOM 688 C C . GLU A 1 85 ? -1.382 -13.857 1.253 1.00 94.81 85 GLU A C 1
ATOM 690 O O . GLU A 1 85 ? -1.752 -15.015 1.049 1.00 94.81 85 GLU A O 1
ATOM 695 N N . LEU A 1 86 ? -1.915 -12.823 0.588 1.00 91.31 86 LEU A N 1
ATOM 696 C CA . LEU A 1 86 ? -2.912 -12.974 -0.469 1.00 91.31 86 LEU A CA 1
ATOM 697 C C . LEU A 1 86 ? -2.221 -13.306 -1.794 1.00 91.31 86 LEU A C 1
ATOM 699 O O . LEU A 1 86 ? -1.386 -12.548 -2.270 1.00 91.31 86 LEU A O 1
ATOM 703 N N . SER A 1 87 ? -2.625 -14.397 -2.446 1.00 87.88 87 SER A N 1
ATOM 704 C CA . SER A 1 87 ? -1.986 -14.877 -3.684 1.00 87.88 87 SER A CA 1
ATOM 705 C C . SER A 1 87 ? -2.103 -13.932 -4.884 1.00 87.88 87 SER A C 1
ATOM 707 O O . SER A 1 87 ? -1.430 -14.139 -5.885 1.00 87.88 87 SER A O 1
ATOM 709 N N . THR A 1 88 ? -3.001 -12.950 -4.818 1.00 86.56 88 THR A N 1
ATOM 710 C CA . THR A 1 88 ? -3.242 -11.957 -5.875 1.00 86.56 88 THR A CA 1
ATOM 711 C C . THR A 1 88 ? -2.432 -10.676 -5.689 1.00 86.56 88 THR A C 1
ATOM 713 O O . THR A 1 88 ? -2.510 -9.804 -6.542 1.00 86.56 88 THR A O 1
ATOM 716 N N . ILE A 1 89 ? -1.726 -10.516 -4.564 1.00 87.56 89 ILE A N 1
ATOM 717 C CA . ILE A 1 89 ? -0.924 -9.327 -4.266 1.00 87.56 89 ILE A CA 1
ATOM 718 C C . ILE A 1 89 ? 0.547 -9.739 -4.266 1.00 87.56 89 ILE A C 1
ATOM 720 O O . ILE A 1 89 ? 0.947 -10.586 -3.473 1.00 87.56 89 ILE A O 1
ATOM 724 N N . ASP A 1 90 ? 1.347 -9.120 -5.132 1.00 86.31 90 ASP A N 1
ATOM 725 C CA . ASP A 1 90 ? 2.765 -9.462 -5.292 1.00 86.31 90 ASP A CA 1
ATOM 726 C C . ASP A 1 90 ? 3.691 -8.527 -4.492 1.00 86.31 90 ASP A C 1
ATOM 728 O O . ASP A 1 90 ? 4.424 -8.996 -3.622 1.00 86.31 90 ASP A O 1
ATOM 732 N N . ASP A 1 91 ? 3.614 -7.201 -4.685 1.00 88.50 91 ASP A N 1
ATOM 733 C CA . ASP A 1 91 ? 4.329 -6.255 -3.817 1.00 88.50 91 ASP A CA 1
ATOM 734 C C . ASP A 1 91 ? 3.541 -4.977 -3.514 1.00 88.50 91 ASP A C 1
ATOM 736 O O . ASP A 1 91 ? 2.918 -4.348 -4.375 1.00 88.50 91 ASP A O 1
ATOM 740 N N . VAL A 1 92 ? 3.617 -4.572 -2.247 1.00 92.50 92 VAL A N 1
ATOM 741 C CA . VAL A 1 92 ? 2.952 -3.386 -1.711 1.00 92.50 92 VAL A CA 1
ATOM 742 C C . VAL A 1 92 ? 3.866 -2.643 -0.751 1.00 92.50 92 VAL A C 1
ATOM 744 O O . VAL A 1 92 ? 4.597 -3.227 0.058 1.00 92.50 92 VAL A O 1
ATOM 747 N N . MET A 1 93 ? 3.758 -1.324 -0.789 1.00 94.25 93 MET A N 1
ATOM 748 C CA . MET A 1 93 ? 4.298 -0.432 0.224 1.00 94.25 93 MET A CA 1
ATOM 749 C C . MET A 1 93 ? 3.139 0.062 1.081 1.00 94.25 93 MET A C 1
ATOM 751 O O . MET A 1 93 ? 2.107 0.444 0.538 1.00 94.25 93 MET A O 1
ATOM 755 N N . VAL A 1 94 ? 3.285 0.079 2.406 1.00 96.44 94 VAL A N 1
ATOM 756 C CA . VAL A 1 94 ? 2.283 0.721 3.267 1.00 96.44 94 VAL A CA 1
ATOM 757 C C . VAL A 1 94 ? 2.935 1.768 4.154 1.00 96.44 94 VAL A C 1
ATOM 759 O O . VAL A 1 94 ? 4.012 1.533 4.693 1.00 96.44 94 VAL A O 1
ATOM 762 N N . SER A 1 95 ? 2.266 2.908 4.294 1.00 95.81 95 SER A N 1
ATOM 763 C CA . SER A 1 95 ? 2.640 3.977 5.213 1.00 95.81 95 SER A CA 1
ATOM 764 C C . SER A 1 95 ? 1.561 4.169 6.271 1.00 95.81 95 SER A C 1
ATOM 766 O O . SER A 1 95 ? 0.364 4.131 5.974 1.00 95.81 95 SER A O 1
ATOM 768 N N . LEU A 1 96 ? 1.981 4.357 7.518 1.00 95.56 96 LEU A N 1
ATOM 769 C CA . LEU A 1 96 ? 1.091 4.577 8.651 1.00 95.56 96 LEU A CA 1
ATOM 770 C C . LEU A 1 96 ? 1.053 6.058 9.029 1.00 95.56 96 LEU A C 1
ATOM 772 O O . LEU A 1 96 ? 2.078 6.732 9.118 1.00 95.56 96 LEU A O 1
ATOM 776 N N . SER A 1 97 ? -0.144 6.557 9.322 1.00 93.50 97 SER A N 1
ATOM 777 C CA . SER A 1 97 ? -0.338 7.858 9.950 1.00 93.50 97 SER A CA 1
ATOM 778 C C . SER A 1 97 ? -1.413 7.787 11.030 1.00 93.50 97 SER A C 1
ATOM 780 O O . SER A 1 97 ? -2.368 7.016 10.954 1.00 93.50 97 SER A O 1
ATOM 782 N N . SER A 1 98 ? -1.250 8.591 12.075 1.00 92.62 98 SER A N 1
ATOM 783 C CA . SER A 1 98 ? -2.246 8.738 13.133 1.00 92.62 98 SER A CA 1
ATOM 784 C C . SER A 1 98 ? -2.428 10.208 13.458 1.00 92.62 98 SER A C 1
ATOM 786 O O . SER A 1 98 ? -1.436 10.932 13.568 1.00 92.62 98 SER A O 1
ATOM 788 N N . ALA A 1 99 ? -3.668 10.638 13.650 1.00 92.56 99 ALA A N 1
ATOM 789 C CA . ALA A 1 99 ? -3.991 12.015 13.988 1.00 92.56 99 ALA A CA 1
ATOM 790 C C . ALA A 1 99 ? -4.931 12.066 15.191 1.00 92.56 99 ALA A C 1
ATOM 792 O O . ALA A 1 99 ? -5.783 11.200 15.377 1.00 92.56 99 ALA A O 1
ATOM 793 N N . VAL A 1 100 ? -4.777 13.109 16.003 1.00 93.19 100 VAL A N 1
ATOM 794 C CA . VAL A 1 100 ? -5.758 13.483 17.022 1.00 93.19 100 VAL A CA 1
ATOM 795 C C . VAL A 1 100 ? -6.410 14.765 16.532 1.00 93.19 100 VAL A C 1
ATOM 797 O O . VAL A 1 100 ? -5.738 15.774 16.330 1.00 93.19 100 VAL A O 1
ATOM 800 N N . THR A 1 101 ? -7.707 14.695 16.283 1.00 89.69 101 THR A N 1
ATOM 801 C CA . THR A 1 101 ? -8.531 15.801 15.800 1.00 89.69 101 THR A CA 1
ATOM 802 C C . THR A 1 101 ? -9.478 16.256 16.906 1.00 89.69 101 THR A C 1
ATOM 804 O O . THR A 1 101 ? -9.612 15.594 17.934 1.00 89.69 101 THR A O 1
ATOM 807 N N . ALA A 1 102 ? -10.168 17.378 16.697 1.00 87.25 102 ALA A N 1
ATOM 808 C CA . ALA A 1 102 ? -11.235 17.806 17.604 1.00 87.25 102 ALA A CA 1
ATOM 809 C C . ALA A 1 102 ? -12.400 16.796 17.665 1.00 87.25 102 ALA A C 1
ATOM 811 O O . ALA A 1 102 ? -13.129 16.763 18.651 1.00 87.25 102 ALA A O 1
ATOM 812 N N . GLU A 1 103 ? -12.563 15.979 16.620 1.00 84.50 103 GLU A N 1
ATOM 813 C CA . GLU A 1 103 ? -13.647 15.003 16.484 1.00 84.50 103 GLU A CA 1
ATOM 814 C C . GLU A 1 103 ? -13.276 13.623 17.054 1.00 84.50 103 GLU A C 1
ATOM 816 O O . GLU A 1 103 ? -14.163 12.818 17.335 1.00 84.50 103 GLU A O 1
ATOM 821 N N . GLY A 1 104 ? -11.983 13.344 17.254 1.00 88.69 104 GLY A N 1
ATOM 822 C CA . GLY A 1 104 ? -11.509 12.067 17.779 1.00 88.69 104 GLY A CA 1
ATOM 823 C C . GLY A 1 104 ? -10.118 11.660 17.293 1.00 88.69 104 GLY A C 1
ATOM 824 O O . GLY A 1 104 ? -9.291 12.481 16.897 1.00 88.69 104 GLY A O 1
ATOM 825 N N . PHE A 1 105 ? -9.863 10.358 17.326 1.00 92.12 105 PHE A N 1
ATOM 826 C CA . PHE A 1 105 ? -8.622 9.699 16.950 1.00 92.12 105 PHE A CA 1
ATOM 827 C C . PHE A 1 105 ? -8.763 9.055 15.571 1.00 92.12 105 PHE A C 1
ATOM 829 O O . PHE A 1 105 ? -9.695 8.290 15.314 1.00 92.12 105 PHE A O 1
ATOM 836 N N . GLU A 1 106 ? -7.799 9.331 14.699 1.00 94.31 106 GLU A N 1
ATOM 837 C CA . GLU A 1 106 ? -7.690 8.717 13.383 1.00 94.31 106 GLU A CA 1
ATOM 838 C C . GLU A 1 106 ? -6.460 7.813 13.310 1.00 94.31 106 GLU A C 1
ATOM 840 O O . GLU A 1 106 ? -5.360 8.206 13.707 1.00 94.31 106 GLU A O 1
ATOM 845 N N . TYR A 1 107 ? -6.641 6.629 12.731 1.00 94.56 107 TYR A N 1
ATOM 846 C CA . TYR A 1 107 ? -5.575 5.687 12.396 1.00 94.56 107 TYR A CA 1
ATOM 847 C C . TYR A 1 107 ? -5.699 5.362 10.915 1.00 94.56 107 TYR A C 1
ATOM 849 O O . TYR A 1 107 ? -6.745 4.877 10.484 1.00 94.56 107 TYR A O 1
ATOM 857 N N . SER A 1 108 ? -4.671 5.665 10.131 1.00 95.56 108 SER A N 1
ATOM 858 C CA . SER A 1 108 ? -4.706 5.506 8.681 1.00 95.56 108 SER A CA 1
ATOM 859 C C . SER A 1 108 ? -3.514 4.701 8.185 1.00 95.56 108 SER A C 1
ATOM 861 O O . SER A 1 108 ? -2.383 4.902 8.626 1.00 95.56 108 SER A O 1
ATOM 863 N N . TRP A 1 109 ? -3.773 3.826 7.221 1.00 96.88 109 TRP A N 1
ATOM 864 C CA . TRP A 1 109 ? -2.761 3.115 6.451 1.00 96.88 109 TRP A CA 1
ATOM 865 C C . TRP A 1 109 ? -2.981 3.435 4.986 1.00 96.88 109 TRP A C 1
ATOM 867 O O . TRP A 1 109 ? -4.073 3.215 4.466 1.00 96.88 109 TRP A O 1
ATOM 877 N N . THR A 1 110 ? -1.957 3.948 4.319 1.00 96.69 110 THR A N 1
ATOM 878 C CA . THR A 1 110 ? -1.975 4.105 2.865 1.00 96.69 110 THR A CA 1
ATOM 879 C C . THR A 1 110 ? -1.225 2.936 2.263 1.00 96.69 110 THR A C 1
ATOM 881 O O . THR A 1 110 ? -0.043 2.768 2.542 1.00 96.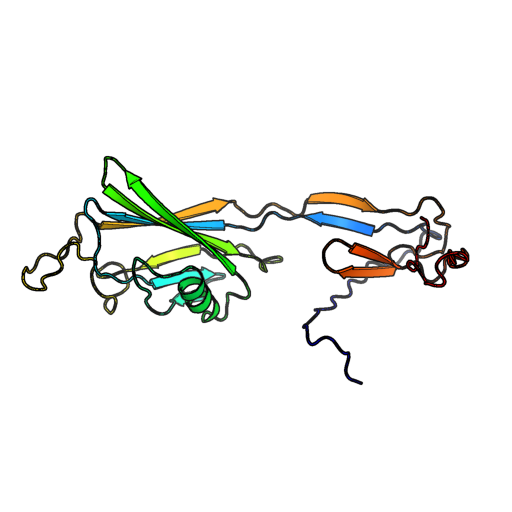69 110 THR A O 1
ATOM 884 N N . VAL A 1 111 ? -1.912 2.122 1.471 1.00 95.25 111 VAL A N 1
ATOM 885 C CA . VAL A 1 111 ? -1.352 0.987 0.739 1.00 95.25 111 VAL A CA 1
ATOM 886 C C . VAL A 1 111 ? -1.124 1.421 -0.701 1.00 95.25 111 VAL A C 1
ATOM 888 O O . VAL A 1 111 ? -2.054 1.880 -1.356 1.00 95.25 111 VAL A O 1
ATOM 891 N N . THR A 1 112 ? 0.099 1.266 -1.187 1.00 93.50 112 THR A N 1
ATOM 892 C CA . THR A 1 112 ? 0.521 1.575 -2.554 1.00 93.50 112 THR A CA 1
ATOM 893 C C . THR A 1 112 ? 0.929 0.282 -3.248 1.00 93.50 112 THR A C 1
ATOM 895 O O . THR A 1 112 ? 1.815 -0.421 -2.755 1.00 93.50 112 THR A O 1
ATOM 898 N N . PHE A 1 113 ? 0.305 -0.021 -4.383 1.00 90.31 113 PHE A N 1
ATOM 899 C CA . PHE A 1 113 ? 0.555 -1.238 -5.160 1.00 90.31 113 PHE A CA 1
ATOM 900 C C . PHE A 1 113 ? 1.707 -1.006 -6.142 1.00 90.31 113 PHE A C 1
ATOM 902 O O . PHE A 1 113 ? 1.686 -0.031 -6.895 1.00 90.31 113 PHE A O 1
ATOM 909 N N . LEU A 1 114 ? 2.743 -1.853 -6.105 1.00 83.56 114 LEU A N 1
ATOM 910 C CA . LEU A 1 114 ? 3.988 -1.621 -6.856 1.00 83.56 114 LEU A CA 1
ATOM 911 C C . LEU A 1 114 ? 4.101 -2.431 -8.155 1.00 83.56 114 LEU A C 1
ATOM 913 O O . LEU A 1 114 ? 4.872 -2.046 -9.037 1.00 83.56 114 LEU A O 1
ATOM 917 N N . THR A 1 115 ? 3.372 -3.540 -8.285 1.00 69.81 115 THR A N 1
ATOM 918 C CA . THR A 1 115 ? 3.585 -4.520 -9.366 1.00 69.81 115 THR A CA 1
ATOM 919 C C . THR A 1 115 ? 2.392 -4.728 -10.305 1.00 69.81 115 THR A C 1
ATOM 921 O O . THR A 1 115 ? 2.517 -5.479 -11.272 1.00 69.81 115 THR A O 1
ATOM 924 N N . ASP A 1 116 ? 1.304 -3.969 -10.148 1.00 62.50 116 ASP A N 1
ATOM 925 C CA . ASP A 1 116 ? 0.097 -4.057 -10.992 1.00 62.50 116 ASP A CA 1
ATOM 926 C C . ASP A 1 116 ? 0.267 -3.303 -12.334 1.00 62.50 116 ASP A C 1
ATOM 928 O O . ASP A 1 116 ? -0.445 -2.351 -12.664 1.00 62.50 116 ASP A O 1
ATOM 932 N N . TRP A 1 117 ? 1.280 -3.679 -13.125 1.00 57.03 117 TRP A N 1
ATOM 933 C CA . TRP A 1 117 ? 1.603 -2.998 -14.389 1.00 57.03 117 TRP A CA 1
ATOM 934 C C . TRP A 1 117 ? 0.630 -3.335 -15.527 1.00 57.03 117 TRP A C 1
ATOM 936 O O . TRP A 1 117 ? 0.538 -2.560 -16.486 1.00 57.03 117 TRP A O 1
ATOM 946 N N . GLN A 1 118 ? -0.081 -4.461 -15.453 1.00 57.47 118 GLN A N 1
ATOM 947 C CA . GLN A 1 118 ? -1.000 -4.908 -16.508 1.00 57.47 118 GLN A CA 1
ATOM 948 C C . GLN A 1 118 ? -2.476 -4.833 -16.099 1.00 57.47 118 GLN A C 1
ATOM 950 O O . GLN A 1 118 ? -3.294 -4.530 -16.965 1.00 57.47 118 GLN A O 1
ATOM 955 N N . ASP A 1 119 ? -2.787 -4.933 -14.805 1.00 64.00 119 ASP A N 1
ATOM 956 C CA . ASP A 1 119 ? -4.167 -5.073 -14.326 1.00 64.00 119 ASP A CA 1
ATOM 957 C C . ASP A 1 119 ? -4.679 -3.806 -13.618 1.00 64.00 119 ASP A C 1
ATOM 959 O O . ASP A 1 119 ? -3.906 -2.935 -13.196 1.00 64.00 119 ASP A O 1
ATOM 963 N N . GLU A 1 120 ? -6.005 -3.647 -13.550 1.00 73.38 120 GLU A N 1
ATOM 964 C CA . GLU A 1 120 ? -6.611 -2.605 -12.717 1.00 73.38 120 GLU A CA 1
ATOM 965 C C . GLU A 1 120 ? -6.42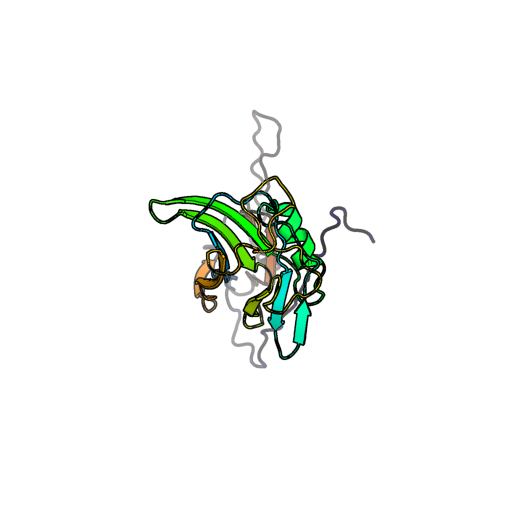8 -2.965 -11.239 1.00 73.38 120 GLU A C 1
ATOM 967 O O . GLU A 1 120 ? -6.723 -4.092 -10.845 1.00 73.38 120 GLU A O 1
ATOM 972 N N . PRO A 1 121 ? -5.990 -2.021 -10.391 1.00 74.25 121 PRO A N 1
ATOM 973 C CA . PRO A 1 121 ? -5.740 -2.317 -8.990 1.00 74.25 121 PRO A CA 1
ATOM 974 C C . PRO A 1 121 ? -7.032 -2.753 -8.295 1.00 74.25 121 PRO A C 1
ATOM 976 O O . PRO A 1 121 ? -8.060 -2.076 -8.382 1.00 74.25 121 PRO A O 1
ATOM 979 N N . GLY A 1 122 ? -6.975 -3.871 -7.571 1.00 86.50 122 GLY A N 1
ATOM 980 C CA . GLY A 1 122 ? -8.133 -4.391 -6.849 1.00 86.50 122 GLY A CA 1
ATOM 981 C C . GLY A 1 122 ? -8.560 -3.477 -5.701 1.00 86.50 122 GLY A C 1
ATOM 982 O O . GLY A 1 122 ? -7.786 -2.659 -5.209 1.00 86.50 122 GLY A O 1
ATOM 983 N N . LEU A 1 123 ? -9.800 -3.606 -5.233 1.00 91.56 123 LEU A N 1
ATOM 984 C CA . LEU A 1 123 ? -10.346 -2.761 -4.170 1.00 91.56 123 LEU A CA 1
ATOM 985 C C . LEU A 1 123 ? -10.103 -3.379 -2.789 1.00 91.56 123 LEU A C 1
ATOM 987 O O . LEU A 1 123 ? -10.495 -4.520 -2.538 1.00 91.56 123 LEU A O 1
ATOM 991 N N . LEU A 1 124 ? -9.530 -2.600 -1.868 1.00 94.50 124 LEU A N 1
ATOM 992 C CA . LEU A 1 124 ? -9.436 -2.960 -0.455 1.00 94.50 124 LEU A CA 1
ATOM 993 C C . LEU A 1 124 ? -10.685 -2.490 0.290 1.00 94.50 124 LEU A C 1
ATOM 995 O O . LEU A 1 124 ? -10.991 -1.298 0.349 1.00 94.50 124 LEU A O 1
ATOM 999 N N . VAL A 1 125 ? -11.388 -3.429 0.915 1.00 95.31 125 VAL A N 1
ATOM 1000 C CA . VAL A 1 125 ? -12.573 -3.165 1.733 1.00 95.31 125 VAL A CA 1
ATOM 1001 C C . VAL A 1 125 ? -12.299 -3.614 3.166 1.00 95.31 125 VAL A C 1
ATOM 1003 O O . VAL A 1 125 ? -12.043 -4.798 3.400 1.00 95.31 125 VAL A O 1
ATOM 1006 N N . PRO A 1 126 ? -12.334 -2.702 4.151 1.00 95.75 126 PRO A N 1
ATOM 1007 C CA . PRO A 1 126 ? -12.118 -3.073 5.535 1.00 95.75 126 PRO A CA 1
ATOM 1008 C C . PRO A 1 126 ? -13.323 -3.821 6.095 1.00 95.75 126 PRO A C 1
ATOM 1010 O O . PRO A 1 126 ? -14.460 -3.356 6.018 1.00 95.75 126 PRO A O 1
ATOM 1013 N N . ILE A 1 127 ? -13.045 -4.950 6.735 1.00 94.94 127 ILE A N 1
ATOM 1014 C CA . ILE A 1 127 ? -14.012 -5.716 7.510 1.00 94.94 127 ILE A CA 1
ATOM 1015 C C . ILE A 1 127 ? -13.575 -5.774 8.973 1.00 94.94 127 ILE A C 1
ATOM 1017 O O . ILE A 1 127 ? -12.390 -5.835 9.299 1.00 94.94 127 ILE A O 1
ATOM 1021 N N . TYR A 1 128 ? -14.537 -5.747 9.883 1.00 92.88 128 TYR A N 1
ATOM 1022 C CA . TYR A 1 128 ? -14.292 -5.743 11.324 1.00 92.88 128 TYR A CA 1
ATOM 1023 C C . TYR A 1 128 ? -15.454 -6.404 12.067 1.00 92.88 128 TYR A C 1
ATOM 1025 O O . TYR A 1 128 ? -16.390 -6.929 11.452 1.00 92.88 128 TYR A O 1
ATOM 1033 N N . TYR A 1 129 ? -15.387 -6.431 13.398 1.00 89.50 129 TYR A N 1
ATOM 1034 C CA . TYR A 1 129 ? -16.439 -7.022 14.220 1.00 89.50 129 TYR A CA 1
ATOM 1035 C C . TYR A 1 129 ? -17.817 -6.428 13.879 1.00 89.50 129 TYR A C 1
ATOM 1037 O O . TYR A 1 129 ? -17.993 -5.213 13.898 1.00 89.50 129 TYR A O 1
ATOM 1045 N N . ARG A 1 130 ? -18.792 -7.297 13.565 1.00 82.81 130 ARG A N 1
ATOM 1046 C CA . ARG A 1 130 ? -20.148 -6.957 13.063 1.00 82.81 130 ARG A CA 1
ATOM 1047 C C . ARG A 1 130 ? -20.218 -6.295 11.678 1.00 82.81 130 ARG A C 1
ATOM 1049 O O . ARG A 1 130 ? -21.314 -5.964 11.241 1.00 82.81 130 ARG A O 1
ATOM 1056 N N . ASN A 1 131 ? -19.103 -6.187 10.962 1.00 87.62 131 ASN A N 1
ATOM 1057 C CA . ASN A 1 131 ? -19.051 -5.759 9.566 1.00 87.62 131 ASN A CA 1
ATOM 1058 C C . ASN A 1 131 ? -18.147 -6.705 8.760 1.00 87.62 131 ASN A C 1
ATOM 1060 O O . ASN A 1 131 ? -17.008 -6.377 8.445 1.00 87.62 131 ASN A O 1
ATOM 1064 N N . GLY A 1 132 ? -18.618 -7.929 8.512 1.00 87.38 132 GLY A N 1
ATOM 1065 C CA . GLY A 1 132 ? -17.918 -8.912 7.674 1.00 87.38 132 GLY A CA 1
ATOM 1066 C C . GLY A 1 132 ? -16.849 -9.770 8.368 1.00 87.38 132 GLY A C 1
ATOM 1067 O O . GLY A 1 132 ? -16.480 -10.798 7.814 1.00 87.38 132 GLY A O 1
ATOM 1068 N N . CYS A 1 133 ? -16.397 -9.433 9.584 1.00 90.69 133 CYS A N 1
ATOM 1069 C CA . CYS A 1 133 ? -15.422 -10.244 10.328 1.00 90.69 133 CYS A CA 1
ATOM 1070 C C . CYS A 1 133 ? -15.950 -10.666 11.715 1.00 90.69 133 CYS A C 1
ATOM 1072 O O . CYS A 1 133 ? -15.715 -9.969 12.705 1.00 90.69 133 CYS A O 1
ATOM 1074 N N . PRO A 1 134 ? -16.648 -11.813 11.841 1.00 87.75 134 PRO A N 1
ATOM 1075 C CA . PRO A 1 134 ? -17.188 -12.262 13.128 1.00 87.75 134 PRO A CA 1
ATOM 1076 C C . PRO A 1 134 ? -16.101 -12.672 14.133 1.00 87.75 134 PRO A C 1
ATOM 1078 O O . PRO A 1 134 ? -16.344 -12.652 15.335 1.00 87.75 134 PRO A O 1
ATOM 1081 N N . HIS A 1 135 ? -14.911 -13.042 13.648 1.00 90.00 135 HIS A N 1
ATOM 1082 C CA . HIS A 1 135 ? -13.800 -13.522 14.476 1.00 90.00 135 HIS A CA 1
ATOM 1083 C C . HIS A 1 135 ? -12.829 -12.400 14.878 1.00 90.00 135 HIS A C 1
ATOM 1085 O O . HIS A 1 135 ? -11.921 -12.632 15.671 1.00 90.00 135 HIS A O 1
ATOM 1091 N N . CYS A 1 136 ? -13.003 -11.192 14.337 1.00 90.94 136 CYS A N 1
ATOM 1092 C CA . CYS A 1 136 ? -12.196 -10.042 14.718 1.00 90.94 136 CYS A CA 1
ATOM 1093 C C . CYS A 1 136 ? -12.557 -9.598 16.138 1.00 90.94 136 CYS A C 1
ATOM 1095 O O . CYS A 1 136 ? -13.733 -9.529 16.502 1.00 90.94 136 CYS A O 1
ATOM 1097 N N . LEU A 1 137 ? -11.546 -9.240 16.929 1.00 90.25 137 LEU A N 1
ATOM 1098 C CA . LEU A 1 137 ? -11.771 -8.605 18.224 1.00 90.25 137 LEU A CA 1
ATOM 1099 C C . LEU A 1 137 ? -12.478 -7.246 18.042 1.00 90.25 137 LEU A C 1
ATOM 1101 O O . LEU A 1 137 ? -12.033 -6.445 17.214 1.00 90.25 137 LEU A O 1
ATOM 1105 N N . PRO A 1 138 ? -13.544 -6.952 18.811 1.00 88.44 138 PRO A N 1
ATOM 1106 C CA . PRO A 1 138 ? -14.240 -5.672 18.731 1.00 88.44 138 PRO A CA 1
ATOM 1107 C C . PRO A 1 138 ? -13.333 -4.509 19.142 1.00 88.44 138 PRO A C 1
ATOM 1109 O O . PRO A 1 138 ? -12.487 -4.651 20.028 1.00 88.44 138 PRO A O 1
ATOM 1112 N N . PHE A 1 139 ? -13.545 -3.347 18.523 1.00 88.19 139 PHE A N 1
ATOM 1113 C CA . PHE A 1 139 ? -12.889 -2.109 18.940 1.00 88.19 139 PHE A CA 1
ATOM 1114 C C . PHE A 1 139 ? -13.369 -1.678 20.327 1.00 88.19 139 PHE A C 1
ATOM 1116 O O . PHE A 1 139 ? -14.568 -1.724 20.619 1.00 88.19 139 PHE A O 1
ATOM 1123 N N . ASN A 1 140 ? -12.430 -1.259 21.175 1.00 83.25 140 ASN A N 1
ATOM 1124 C CA . ASN A 1 140 ? -12.719 -0.827 22.538 1.00 83.25 140 ASN A CA 1
ATOM 1125 C C . ASN A 1 140 ? -11.790 0.322 22.977 1.00 83.25 140 ASN A C 1
ATOM 1127 O O . ASN A 1 140 ? -10.580 0.275 22.725 1.00 83.25 140 ASN A O 1
ATOM 1131 N N . SER A 1 141 ? -12.361 1.331 23.644 1.00 79.06 141 SER A N 1
ATOM 1132 C CA . SER A 1 141 ? -11.651 2.457 24.273 1.00 79.06 141 SER A CA 1
ATOM 1133 C C . SER A 1 141 ? -11.410 2.272 25.771 1.00 79.06 141 SER A C 1
ATOM 1135 O O . SER A 1 141 ? -10.687 3.056 26.385 1.00 79.06 141 SER A O 1
ATOM 1137 N N . LEU A 1 142 ? -11.993 1.238 26.372 1.00 73.06 142 LEU A N 1
ATOM 1138 C CA . LEU A 1 142 ? -11.811 0.910 27.775 1.00 73.06 142 LEU A CA 1
ATOM 1139 C C . LEU A 1 142 ? -10.778 -0.207 27.919 1.00 73.06 142 LEU A C 1
ATOM 1141 O O . LEU A 1 142 ? -10.745 -1.171 27.151 1.00 73.06 142 LEU A O 1
ATOM 1145 N N . VAL A 1 143 ? -9.936 -0.078 28.943 1.00 63.03 143 VAL A N 1
ATOM 1146 C CA . VAL A 1 143 ? -8.973 -1.118 29.338 1.00 63.03 143 VAL A CA 1
ATOM 1147 C C . VAL A 1 143 ? -9.693 -2.289 30.028 1.00 63.03 143 VAL A C 1
ATOM 1149 O O . VAL A 1 143 ? -9.235 -3.430 29.966 1.00 63.03 143 VAL A O 1
ATOM 1152 N N . GLU A 1 144 ? -10.848 -2.032 30.653 1.00 54.81 144 GLU A N 1
ATOM 1153 C CA . GLU A 1 144 ? -11.621 -3.018 31.413 1.00 54.81 144 GLU A CA 1
ATOM 1154 C C . GLU A 1 144 ? -12.696 -3.712 30.558 1.00 54.81 144 GLU A C 1
ATOM 1156 O O . GLU A 1 144 ? -13.523 -3.081 29.905 1.00 54.81 144 GLU A O 1
ATOM 1161 N N . LYS A 1 145 ? -12.709 -5.051 30.598 1.00 51.62 145 LYS A N 1
ATOM 1162 C CA . LYS A 1 145 ? -13.582 -5.946 29.807 1.00 51.62 145 LYS A CA 1
ATOM 1163 C C . LYS A 1 145 ? -15.070 -5.941 30.208 1.00 51.62 145 LYS A C 1
ATOM 1165 O O . LYS A 1 145 ? -15.838 -6.728 29.660 1.00 51.62 145 LYS A O 1
ATOM 1170 N N . ASN A 1 146 ? -15.480 -5.113 31.169 1.00 51.00 146 ASN A N 1
ATOM 1171 C CA . ASN A 1 146 ? -16.700 -5.337 31.951 1.00 51.00 146 ASN A CA 1
ATOM 1172 C C . ASN A 1 146 ? -17.831 -4.338 31.696 1.00 51.00 146 ASN A C 1
ATOM 1174 O O . ASN A 1 146 ? -18.583 -4.034 32.616 1.00 51.00 146 ASN A O 1
ATOM 1178 N N . GLN A 1 147 ? -18.022 -3.883 30.460 1.00 52.78 147 GLN A N 1
ATOM 1179 C CA . GLN A 1 147 ? -19.316 -3.328 30.071 1.00 52.78 147 GLN A CA 1
ATOM 1180 C C . GLN A 1 147 ? -19.666 -3.725 28.640 1.00 52.78 147 GLN A C 1
ATOM 1182 O O . GLN A 1 147 ? -18.885 -3.599 27.702 1.00 52.78 147 GLN A O 1
ATOM 1187 N N . SER A 1 148 ? -20.860 -4.292 28.528 1.00 49.66 148 SER A N 1
ATOM 1188 C CA . SER A 1 148 ? -21.466 -4.983 27.396 1.00 49.66 148 SER A CA 1
ATOM 1189 C C . SER A 1 148 ? -21.888 -4.067 26.245 1.00 49.66 148 SER A C 1
ATOM 1191 O O . SER A 1 148 ? -22.876 -4.362 25.577 1.00 49.66 148 SER A O 1
ATOM 1193 N N . ASP A 1 149 ? -21.170 -2.974 26.008 1.00 55.12 149 ASP A N 1
ATOM 1194 C CA . ASP A 1 149 ? -21.424 -2.112 24.860 1.00 55.12 149 ASP A CA 1
ATOM 1195 C C . ASP A 1 149 ? -20.097 -1.841 24.137 1.00 55.12 149 ASP A C 1
ATOM 1197 O O . ASP A 1 149 ? -19.391 -0.883 24.459 1.00 55.12 149 ASP A O 1
ATOM 1201 N N . PRO A 1 150 ? -19.667 -2.726 23.212 1.00 54.53 150 PRO A N 1
ATOM 1202 C CA . PRO A 1 150 ? -18.562 -2.384 22.326 1.00 54.53 150 PRO A CA 1
ATOM 1203 C C . PRO A 1 150 ? -18.897 -1.051 21.649 1.00 54.53 150 PRO A C 1
ATOM 1205 O O . PRO A 1 150 ? -20.043 -0.846 21.242 1.00 54.53 150 PRO A O 1
ATOM 1208 N N . LEU A 1 151 ? -17.913 -0.158 21.495 1.00 56.53 151 LEU A N 1
ATOM 1209 C CA . LEU A 1 151 ? -18.055 1.180 20.893 1.00 56.53 151 LEU A CA 1
ATOM 1210 C C . LEU A 1 151 ? -18.426 1.166 19.392 1.00 56.53 151 LEU A C 1
ATOM 1212 O O . LEU A 1 151 ? -18.033 2.030 18.612 1.00 56.53 151 LEU A O 1
ATOM 1216 N N . THR A 1 152 ? -19.220 0.198 18.952 1.00 52.56 152 THR A N 1
ATOM 1217 C CA . THR A 1 152 ? -19.689 0.008 17.583 1.00 52.56 152 THR A CA 1
ATOM 1218 C C . THR A 1 152 ? -20.370 1.244 16.994 1.00 52.56 152 THR A C 1
ATOM 1220 O O . THR A 1 152 ? -20.439 1.360 15.778 1.00 52.56 152 THR A O 1
ATOM 1223 N N . LYS A 1 153 ? -20.878 2.167 17.826 1.00 57.22 153 LYS A N 1
ATOM 1224 C CA . LYS A 1 153 ? -21.551 3.394 17.372 1.00 57.22 153 LYS A CA 1
ATOM 1225 C C . LYS A 1 153 ? -20.614 4.590 17.159 1.00 57.22 153 LYS A C 1
ATOM 1227 O O . LYS A 1 153 ? -21.027 5.557 16.530 1.00 57.22 153 LYS A O 1
ATOM 1232 N N . LEU A 1 154 ? -19.389 4.533 17.684 1.00 70.81 154 LEU A N 1
ATOM 1233 C CA . LEU A 1 154 ? -18.425 5.642 17.689 1.00 70.81 154 LEU A CA 1
ATOM 1234 C C . LEU A 1 154 ? -17.137 5.332 16.917 1.00 70.81 154 LEU A C 1
ATOM 1236 O O . LEU A 1 154 ? -16.316 6.226 16.721 1.00 70.81 154 LEU A O 1
ATOM 1240 N N . VAL A 1 155 ? -16.983 4.085 16.460 1.00 85.50 155 VAL A N 1
ATOM 1241 C CA . VAL A 1 155 ? -15.865 3.629 15.635 1.00 85.50 155 VAL A CA 1
ATOM 1242 C C . VAL A 1 155 ? -16.383 3.189 14.275 1.00 85.50 155 VAL A C 1
ATOM 1244 O O . VAL A 1 155 ? -17.259 2.327 14.191 1.00 85.50 155 VAL A O 1
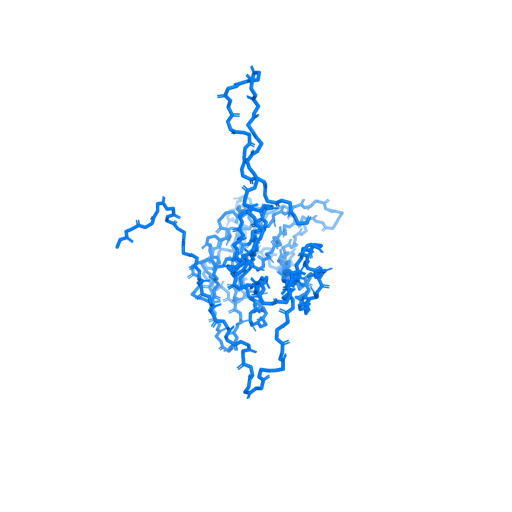ATOM 1247 N N . TYR A 1 156 ? -15.818 3.738 13.207 1.00 88.44 156 TYR A N 1
ATOM 1248 C CA . TYR A 1 156 ? -16.079 3.264 11.851 1.00 88.44 156 TYR A CA 1
ATOM 1249 C C . TYR A 1 156 ? -14.789 3.208 11.043 1.00 88.44 156 TYR A C 1
ATOM 1251 O O . TYR A 1 156 ? -13.810 3.900 11.330 1.00 88.44 156 TYR A O 1
ATOM 1259 N N . MET A 1 157 ? -14.800 2.360 10.019 1.00 92.62 157 MET A N 1
ATOM 1260 C CA . MET A 1 157 ? -13.671 2.167 9.125 1.00 92.62 157 MET A CA 1
ATOM 1261 C C . MET A 1 157 ? -14.108 2.433 7.692 1.00 92.62 157 MET A C 1
ATOM 1263 O O . MET A 1 157 ? -15.173 1.984 7.272 1.00 92.62 157 MET A O 1
ATOM 1267 N N . ARG A 1 158 ? -13.289 3.168 6.946 1.00 93.12 158 ARG A N 1
ATOM 1268 C CA . ARG A 1 158 ? -13.510 3.453 5.528 1.00 93.12 158 ARG A CA 1
ATOM 1269 C C . ARG A 1 158 ? -12.255 3.143 4.735 1.00 93.12 158 ARG A C 1
ATOM 1271 O O . ARG A 1 158 ? -11.151 3.350 5.236 1.00 93.12 158 ARG A O 1
ATOM 1278 N N . SER A 1 159 ? -12.429 2.702 3.501 1.00 95.25 159 SER A N 1
ATOM 1279 C CA . SER A 1 159 ? -11.380 2.758 2.491 1.00 95.25 159 SER A CA 1
ATOM 1280 C C . SER A 1 159 ? -11.712 3.821 1.452 1.00 95.25 159 SER A C 1
ATOM 1282 O O . SER A 1 159 ? -12.880 4.116 1.191 1.00 95.25 159 SER A O 1
ATOM 1284 N N . ARG A 1 160 ? -10.677 4.433 0.883 1.00 94.56 160 ARG A N 1
ATOM 1285 C CA . ARG A 1 160 ? -10.783 5.315 -0.279 1.00 94.56 160 ARG A CA 1
ATOM 1286 C C . ARG A 1 160 ? -9.593 5.105 -1.199 1.00 94.56 160 ARG A C 1
ATOM 1288 O O . ARG A 1 160 ? -8.474 4.925 -0.725 1.00 94.56 160 ARG A O 1
ATOM 1295 N N . VAL A 1 161 ? -9.822 5.198 -2.500 1.00 92.31 161 VAL A N 1
ATOM 1296 C CA . VAL A 1 161 ? -8.733 5.334 -3.469 1.00 92.31 161 VAL A CA 1
ATOM 1297 C C . VAL A 1 161 ? -8.192 6.760 -3.351 1.00 92.31 161 VAL A C 1
ATOM 1299 O O . VAL A 1 161 ? -8.961 7.719 -3.401 1.00 92.31 161 VAL A O 1
ATOM 1302 N N . VAL A 1 162 ? -6.891 6.897 -3.096 1.00 91.31 162 VAL A N 1
ATOM 1303 C CA . VAL A 1 162 ? -6.215 8.200 -2.961 1.00 91.31 162 VAL A CA 1
ATOM 1304 C C . VAL A 1 162 ? -5.620 8.613 -4.295 1.00 91.31 162 VAL A C 1
ATOM 1306 O O . VAL A 1 162 ? -5.827 9.740 -4.741 1.00 91.31 162 VAL A O 1
ATOM 1309 N N . THR A 1 163 ? -4.912 7.685 -4.931 1.00 87.88 163 THR A N 1
ATOM 1310 C CA . THR A 1 163 ? -4.314 7.887 -6.244 1.00 87.88 163 THR A CA 1
ATOM 1311 C C . THR A 1 163 ? -4.747 6.747 -7.144 1.00 87.88 163 THR A C 1
ATOM 1313 O O . THR A 1 163 ? -4.502 5.580 -6.839 1.00 87.88 163 THR A O 1
ATOM 1316 N N . GLU A 1 164 ? -5.386 7.086 -8.257 1.00 84.75 164 GLU A N 1
ATOM 1317 C CA . GLU A 1 164 ? -5.619 6.132 -9.335 1.00 84.75 164 GLU A CA 1
ATOM 1318 C C . GLU A 1 164 ? -4.335 5.930 -10.134 1.00 84.75 164 GLU A C 1
ATOM 1320 O O . GLU A 1 164 ? -3.500 6.833 -10.257 1.00 84.75 164 GLU A O 1
ATOM 1325 N N . ARG A 1 165 ? -4.179 4.730 -10.694 1.00 81.31 165 ARG A N 1
ATOM 1326 C CA . ARG A 1 165 ? -3.064 4.448 -11.589 1.00 81.31 165 ARG A CA 1
ATOM 1327 C C . ARG A 1 165 ? -3.143 5.382 -12.795 1.00 81.31 165 ARG A C 1
ATOM 1329 O O . ARG A 1 165 ? -4.192 5.515 -13.420 1.00 81.31 165 ARG A O 1
ATOM 1336 N N . THR A 1 166 ? -2.019 5.981 -13.172 1.00 80.50 166 THR A N 1
ATOM 1337 C CA . THR A 1 166 ? -1.954 6.748 -14.421 1.00 80.50 166 THR A CA 1
ATOM 1338 C C . THR A 1 166 ? -1.553 5.854 -15.589 1.00 80.50 166 THR A C 1
ATOM 1340 O O . THR A 1 166 ? -0.721 4.954 -15.449 1.00 80.50 166 THR A O 1
ATOM 1343 N N . SER A 1 167 ? -2.121 6.106 -16.772 1.00 80.25 167 SER A N 1
ATOM 1344 C CA . SER A 1 167 ? -1.675 5.463 -18.014 1.00 80.25 167 SER A CA 1
ATOM 1345 C C . SER A 1 167 ? -0.174 5.675 -18.216 1.00 80.25 167 SER A C 1
ATOM 1347 O O . SER A 1 167 ? 0.326 6.746 -17.874 1.00 80.25 167 SER A O 1
ATOM 1349 N N . LEU A 1 168 ? 0.525 4.710 -18.823 1.00 83.38 168 LEU A N 1
ATOM 1350 C CA . LEU A 1 168 ? 1.948 4.853 -19.142 1.00 83.38 168 LEU A CA 1
ATOM 1351 C C . LEU A 1 168 ? 2.195 6.146 -19.926 1.00 83.38 168 LEU A C 1
ATOM 1353 O O . LEU A 1 168 ? 1.721 6.311 -21.050 1.00 83.38 168 LEU A O 1
ATOM 1357 N N . GLN A 1 169 ? 2.956 7.058 -19.328 1.00 83.25 169 GLN A N 1
ATOM 1358 C CA . GLN A 1 169 ? 3.371 8.297 -19.966 1.00 83.25 169 GLN A CA 1
ATOM 1359 C C . GLN A 1 169 ? 4.831 8.190 -20.372 1.00 83.25 169 GLN A C 1
ATOM 1361 O O . GLN A 1 169 ? 5.689 7.841 -19.559 1.00 83.25 169 GLN A O 1
ATOM 1366 N N . GLN A 1 170 ? 5.121 8.501 -21.635 1.00 85.56 170 GLN A N 1
ATOM 1367 C CA . GLN A 1 170 ? 6.495 8.626 -22.100 1.00 85.56 170 GLN A CA 1
ATOM 1368 C C . GLN A 1 170 ? 7.118 9.863 -21.444 1.00 85.56 170 GLN A C 1
ATOM 1370 O O . GLN A 1 170 ? 6.760 10.988 -21.784 1.00 85.56 170 GLN A O 1
ATOM 1375 N N . ILE A 1 171 ? 8.074 9.662 -20.537 1.00 87.25 171 ILE A N 1
ATOM 1376 C CA . ILE A 1 171 ? 8.825 10.769 -19.930 1.00 87.25 171 ILE A CA 1
ATOM 1377 C C . ILE A 1 171 ? 9.933 11.217 -20.875 1.00 87.25 171 ILE A C 1
ATOM 1379 O O . ILE A 1 171 ? 10.162 12.410 -21.067 1.00 87.25 171 ILE A O 1
ATOM 1383 N N . GLN A 1 172 ? 10.658 10.256 -21.449 1.00 84.19 172 GLN A N 1
ATOM 1384 C CA . GLN A 1 172 ? 11.884 10.560 -22.169 1.00 84.19 172 GLN A CA 1
ATOM 1385 C C . GLN A 1 172 ? 12.112 9.596 -23.323 1.00 84.19 172 GLN A C 1
ATOM 1387 O O . GLN A 1 172 ? 11.867 8.397 -23.220 1.00 84.19 172 GLN A O 1
ATOM 1392 N N . ALA A 1 173 ? 12.623 10.134 -24.426 1.00 85.12 173 ALA A N 1
ATOM 1393 C CA . ALA A 1 173 ? 13.262 9.343 -25.463 1.00 85.12 173 ALA A CA 1
ATOM 1394 C C . ALA A 1 173 ? 14.776 9.512 -25.319 1.00 85.12 173 ALA A C 1
ATOM 1396 O O . ALA A 1 173 ? 15.302 10.617 -25.452 1.00 85.12 173 ALA A O 1
ATOM 1397 N N . LEU A 1 174 ? 15.463 8.416 -25.031 1.00 83.94 174 LEU A N 1
ATOM 1398 C CA . LEU A 1 174 ? 16.909 8.351 -24.937 1.00 83.94 174 LEU A CA 1
ATOM 1399 C C . LEU A 1 174 ? 17.493 8.049 -26.315 1.00 83.94 174 LEU A C 1
ATOM 1401 O O . LEU A 1 174 ? 17.073 7.126 -27.025 1.00 83.94 174 LEU A O 1
ATOM 1405 N N . SER A 1 175 ? 18.492 8.838 -26.690 1.00 82.75 175 SER A N 1
ATOM 1406 C CA . SER A 1 175 ? 19.280 8.612 -27.889 1.00 82.75 175 SER A CA 1
ATOM 1407 C C . SER A 1 175 ? 20.704 9.091 -27.710 1.00 82.75 175 SER A C 1
ATOM 1409 O O . SER A 1 175 ? 20.898 10.203 -27.233 1.00 82.75 175 SER A O 1
ATOM 1411 N N . ALA A 1 176 ? 21.664 8.296 -28.173 1.00 75.56 176 ALA A N 1
ATOM 1412 C CA . ALA A 1 176 ? 23.043 8.742 -28.310 1.00 75.56 176 ALA A CA 1
ATOM 1413 C C . ALA A 1 176 ? 23.174 9.757 -29.460 1.00 75.56 176 ALA A C 1
ATOM 1415 O O . ALA A 1 176 ? 22.498 9.628 -30.489 1.00 75.56 176 ALA A O 1
ATOM 1416 N N . ASN A 1 177 ? 24.024 10.767 -29.291 1.00 76.81 177 ASN A N 1
ATOM 1417 C CA . ASN A 1 177 ? 24.287 11.793 -30.300 1.00 76.81 177 ASN A CA 1
ATOM 1418 C C . ASN A 1 177 ? 25.097 11.240 -31.478 1.00 76.81 177 ASN A C 1
ATOM 1420 O O . ASN A 1 177 ? 24.902 11.665 -32.616 1.00 76.81 177 ASN A O 1
ATOM 1424 N N . ASP A 1 178 ? 25.972 10.270 -31.220 1.00 73.31 178 ASP A N 1
ATOM 1425 C CA . ASP A 1 178 ? 26.862 9.651 -32.204 1.00 73.31 178 ASP A CA 1
ATOM 1426 C C . ASP A 1 178 ? 26.242 8.447 -32.937 1.00 73.31 178 ASP A C 1
ATOM 1428 O O . ASP A 1 178 ? 26.893 7.857 -33.801 1.00 73.31 178 ASP A O 1
ATOM 1432 N N . ARG A 1 179 ? 24.977 8.106 -32.639 1.00 73.38 179 ARG A N 1
ATOM 1433 C CA . ARG A 1 179 ? 24.281 6.941 -33.208 1.00 73.38 179 ARG A CA 1
ATOM 1434 C C . ARG A 1 179 ? 24.279 6.956 -34.736 1.00 73.38 179 ARG A C 1
ATOM 1436 O O . ARG A 1 179 ? 23.845 7.918 -35.385 1.00 73.38 179 ARG A O 1
ATOM 1443 N N . ARG A 1 180 ? 24.683 5.837 -35.326 1.00 74.31 180 ARG A N 1
ATOM 1444 C CA . ARG A 1 180 ? 24.666 5.619 -36.771 1.00 74.31 180 ARG A CA 1
ATOM 1445 C C . ARG A 1 180 ? 23.588 4.626 -37.166 1.00 74.31 180 ARG A C 1
ATOM 1447 O O . ARG A 1 180 ? 23.051 3.851 -36.375 1.00 74.31 180 ARG A O 1
ATOM 1454 N N . ASN A 1 181 ? 23.240 4.697 -38.441 1.00 76.31 181 ASN A N 1
ATOM 1455 C CA . ASN A 1 181 ? 22.361 3.736 -39.083 1.00 76.31 181 ASN A CA 1
ATOM 1456 C C . ASN A 1 181 ? 22.987 2.340 -38.952 1.00 76.31 181 ASN A C 1
ATOM 1458 O O . ASN A 1 181 ? 24.108 2.135 -39.405 1.00 76.31 181 ASN A O 1
ATOM 1462 N N . GLY A 1 182 ? 22.267 1.397 -38.342 1.00 74.06 182 GLY A N 1
ATOM 1463 C CA . GLY A 1 182 ? 22.750 0.027 -38.154 1.00 74.06 182 GLY A CA 1
ATOM 1464 C C . GLY A 1 182 ? 23.391 -0.270 -36.799 1.00 74.06 182 GLY A C 1
ATOM 1465 O O . GLY A 1 182 ? 23.541 -1.446 -36.500 1.00 74.06 182 GLY A O 1
ATOM 1466 N N . ASP A 1 183 ? 23.648 0.728 -35.943 1.00 76.75 183 ASP A N 1
ATOM 1467 C CA . ASP A 1 183 ? 24.229 0.522 -34.599 1.00 76.75 183 ASP A CA 1
ATOM 1468 C C . ASP A 1 183 ? 23.331 -0.319 -33.671 1.00 76.75 183 ASP A C 1
ATOM 1470 O O . ASP A 1 183 ? 23.795 -0.883 -32.675 1.00 76.75 183 ASP A O 1
ATOM 1474 N N . ARG A 1 184 ? 22.034 -0.390 -34.008 1.00 80.44 184 ARG A N 1
ATOM 1475 C CA . ARG A 1 184 ? 20.956 -1.006 -33.221 1.00 80.44 184 ARG A CA 1
ATOM 1476 C C . ARG A 1 184 ? 20.934 -0.510 -31.773 1.00 80.44 184 ARG A C 1
ATOM 1478 O O . ARG A 1 184 ? 20.842 -1.292 -30.832 1.00 80.44 184 ARG A O 1
ATOM 1485 N N . PHE A 1 185 ? 21.033 0.807 -31.593 1.00 79.94 185 PHE A N 1
ATOM 1486 C CA . PHE A 1 185 ? 20.870 1.433 -30.283 1.00 79.94 185 PHE A CA 1
ATOM 1487 C C . PHE A 1 185 ? 19.492 1.090 -29.691 1.00 79.94 185 PHE A C 1
ATOM 1489 O O . PHE A 1 185 ? 18.470 1.304 -30.340 1.00 79.94 185 PHE A O 1
ATOM 1496 N N . GLY A 1 186 ? 19.459 0.567 -28.468 1.00 81.25 186 GLY A N 1
ATOM 1497 C CA . GLY A 1 186 ? 18.228 0.069 -27.847 1.00 81.25 186 GLY A CA 1
ATOM 1498 C C . GLY A 1 186 ? 17.979 -1.426 -28.045 1.00 81.25 186 GLY A C 1
ATOM 1499 O O . GLY A 1 186 ? 16.940 -1.905 -27.614 1.00 81.25 186 GLY A O 1
ATOM 1500 N N . ALA A 1 187 ? 18.915 -2.174 -28.646 1.00 81.88 187 ALA A N 1
ATOM 1501 C CA . ALA A 1 187 ? 18.790 -3.630 -28.801 1.00 81.88 187 ALA A CA 1
ATOM 1502 C C . ALA A 1 187 ? 18.808 -4.399 -27.468 1.00 81.88 187 ALA A C 1
ATOM 1504 O O . ALA A 1 187 ? 18.347 -5.532 -27.408 1.00 81.88 187 ALA A O 1
ATOM 1505 N N . ALA A 1 188 ? 19.362 -3.800 -26.415 1.00 82.75 188 ALA A N 1
ATOM 1506 C CA . ALA A 1 188 ? 19.311 -4.315 -25.053 1.00 82.75 188 ALA A CA 1
ATOM 1507 C C . ALA A 1 188 ? 19.225 -3.138 -24.080 1.00 82.75 188 ALA A C 1
ATOM 1509 O O . ALA A 1 188 ? 19.810 -2.081 -24.335 1.00 82.75 188 ALA A O 1
ATOM 1510 N N . VAL A 1 189 ? 18.519 -3.317 -22.966 1.00 84.94 189 VAL A N 1
ATOM 1511 C CA . VAL A 1 189 ? 18.410 -2.317 -21.900 1.00 84.94 189 VAL A CA 1
ATOM 1512 C C . VAL A 1 189 ? 18.609 -3.020 -20.565 1.00 84.94 189 VAL A C 1
ATOM 1514 O O . VAL A 1 189 ? 17.994 -4.050 -20.311 1.00 84.94 189 VAL A O 1
ATOM 1517 N N . ALA A 1 190 ? 19.467 -2.459 -19.719 1.00 84.00 190 ALA A N 1
ATOM 1518 C CA . ALA A 1 190 ? 19.640 -2.879 -18.338 1.00 84.00 190 ALA A CA 1
ATOM 1519 C C . ALA A 1 190 ? 19.425 -1.679 -17.413 1.00 84.00 190 ALA A C 1
ATOM 1521 O O . ALA A 1 190 ? 19.829 -0.557 -17.725 1.00 84.00 190 ALA A O 1
ATOM 1522 N N . LEU A 1 191 ? 18.778 -1.931 -16.281 1.00 83.88 191 LEU A N 1
ATOM 1523 C CA . LEU A 1 191 ? 18.463 -0.939 -15.263 1.00 83.88 191 LEU A CA 1
ATOM 1524 C C . LEU A 1 191 ? 19.072 -1.404 -13.943 1.00 83.88 191 LEU A C 1
ATOM 1526 O O . LEU A 1 191 ? 18.833 -2.536 -13.526 1.00 83.88 191 LEU A O 1
ATOM 1530 N N . ASP A 1 192 ? 19.836 -0.532 -13.292 1.00 80.19 192 ASP A N 1
ATOM 1531 C CA . ASP A 1 192 ? 20.298 -0.743 -11.921 1.00 80.19 192 ASP A CA 1
ATOM 1532 C C . ASP A 1 192 ? 20.205 0.569 -11.137 1.00 80.19 192 ASP A C 1
ATOM 1534 O O . ASP A 1 192 ? 20.939 1.529 -11.387 1.00 80.19 192 ASP A O 1
ATOM 1538 N N . GLY A 1 193 ? 19.244 0.632 -10.213 1.00 79.75 193 GLY A N 1
ATOM 1539 C CA . GLY A 1 193 ? 18.933 1.836 -9.445 1.00 79.75 193 GLY A CA 1
ATOM 1540 C C . GLY A 1 193 ? 18.692 3.053 -10.345 1.00 79.75 193 GLY A C 1
ATOM 1541 O O . GLY A 1 193 ? 17.725 3.100 -11.100 1.00 79.75 193 GLY A O 1
ATOM 1542 N N . ASN A 1 194 ? 19.596 4.032 -10.266 1.00 79.25 194 ASN A N 1
ATOM 1543 C CA . ASN A 1 194 ? 19.520 5.284 -11.027 1.00 79.25 194 ASN A CA 1
ATOM 1544 C C . ASN A 1 194 ? 20.275 5.236 -12.367 1.00 79.25 194 ASN A C 1
ATOM 1546 O O . ASN A 1 194 ? 20.412 6.266 -13.027 1.00 79.25 194 ASN A O 1
ATOM 1550 N N . GLN A 1 195 ? 20.820 4.082 -12.754 1.00 79.88 195 GLN A N 1
ATOM 1551 C CA . GLN A 1 195 ? 21.585 3.925 -13.984 1.00 79.88 195 GLN A CA 1
ATOM 1552 C C . GLN A 1 195 ? 20.798 3.113 -15.008 1.00 79.88 195 GLN A C 1
ATOM 1554 O O . GLN A 1 195 ? 20.283 2.033 -14.721 1.00 79.88 195 GLN A O 1
ATOM 1559 N N . ILE A 1 196 ? 20.744 3.643 -16.229 1.00 81.19 196 ILE A N 1
ATOM 1560 C CA . ILE A 1 196 ? 20.182 2.968 -17.397 1.00 81.19 196 ILE A CA 1
ATOM 1561 C C . ILE A 1 196 ? 21.323 2.728 -18.376 1.00 81.19 196 ILE A C 1
ATOM 1563 O O . ILE A 1 196 ? 21.968 3.675 -18.828 1.00 81.19 196 ILE A O 1
ATOM 1567 N N . VAL A 1 197 ? 21.560 1.468 -18.725 1.00 84.62 197 VAL A N 1
ATOM 1568 C CA . VAL A 1 197 ? 22.537 1.078 -19.740 1.00 84.62 197 VAL A CA 1
ATOM 1569 C C . VAL A 1 197 ? 21.782 0.615 -20.974 1.00 84.62 197 VAL A C 1
ATOM 1571 O O . VAL A 1 197 ? 21.008 -0.337 -20.922 1.00 84.62 197 VAL A O 1
ATOM 1574 N N . VAL A 1 198 ? 22.018 1.293 -22.096 1.00 84.62 198 VAL A N 1
ATOM 1575 C CA . VAL A 1 198 ? 21.393 0.973 -23.382 1.00 84.62 198 VAL A CA 1
ATOM 1576 C C . VAL A 1 198 ? 22.449 0.430 -24.340 1.00 84.62 198 VAL A C 1
ATOM 1578 O O . VAL A 1 198 ? 23.457 1.080 -24.620 1.00 84.62 198 VAL A O 1
ATOM 1581 N N . GLY A 1 199 ? 22.222 -0.781 -24.838 1.00 82.88 199 GLY A N 1
ATOM 1582 C CA . GLY A 1 199 ? 23.116 -1.483 -25.749 1.00 82.88 199 GLY A CA 1
ATOM 1583 C C . GLY A 1 199 ? 22.998 -0.999 -27.195 1.00 82.88 199 GLY A C 1
ATOM 1584 O O . GLY A 1 199 ? 21.905 -0.732 -27.694 1.00 82.88 199 GLY A O 1
ATOM 1585 N N . ALA A 1 200 ? 24.142 -0.940 -27.877 1.00 85.94 200 ALA A N 1
ATOM 1586 C CA . ALA A 1 200 ? 24.265 -0.710 -29.317 1.00 85.94 200 ALA A CA 1
ATOM 1587 C C . ALA A 1 200 ? 25.306 -1.699 -29.882 1.00 85.94 200 ALA A C 1
ATOM 1589 O O . ALA A 1 200 ? 26.480 -1.336 -30.020 1.00 85.94 200 ALA A O 1
ATOM 1590 N N . PRO A 1 201 ? 24.925 -2.975 -30.100 1.00 80.44 201 PRO A N 1
ATOM 1591 C CA . PRO A 1 201 ? 25.860 -4.074 -30.362 1.00 80.44 201 PRO A CA 1
ATOM 1592 C C . PRO A 1 201 ? 26.621 -3.947 -31.686 1.00 80.44 201 PRO A C 1
ATOM 1594 O O . PRO A 1 201 ? 27.676 -4.553 -31.835 1.00 80.44 201 PRO A O 1
ATOM 1597 N N . TYR A 1 202 ? 26.119 -3.147 -32.627 1.00 80.00 202 TYR A N 1
ATOM 1598 C CA . TYR A 1 202 ? 26.743 -2.943 -33.937 1.00 80.00 202 TYR A CA 1
ATOM 1599 C C . TYR A 1 202 ? 27.369 -1.555 -34.092 1.00 80.00 202 TYR A C 1
ATOM 1601 O O . TYR A 1 202 ? 27.770 -1.181 -35.192 1.00 80.00 202 TYR A O 1
ATOM 1609 N N . SER A 1 203 ? 27.450 -0.779 -33.009 1.00 76.69 203 SER A N 1
ATOM 1610 C CA . SER A 1 203 ? 28.098 0.526 -33.063 1.00 76.69 203 SER A CA 1
ATOM 1611 C C . SER A 1 203 ? 29.599 0.373 -33.289 1.00 76.69 203 SER A C 1
ATOM 1613 O O . SER A 1 203 ? 30.296 -0.305 -32.535 1.00 76.69 203 SER A O 1
ATOM 1615 N N . ALA A 1 204 ? 30.088 1.041 -34.335 1.00 71.69 204 ALA A N 1
ATOM 1616 C CA . ALA A 1 204 ? 31.497 1.051 -34.724 1.00 71.69 204 ALA A CA 1
ATOM 1617 C C . ALA A 1 204 ? 32.378 1.941 -33.820 1.00 71.69 204 ALA A C 1
ATOM 1619 O O . ALA A 1 204 ? 33.592 2.010 -34.023 1.00 71.69 204 ALA A O 1
ATOM 1620 N N . THR A 1 205 ? 31.790 2.647 -32.848 1.00 62.91 205 THR A N 1
ATOM 1621 C CA . THR A 1 205 ? 32.520 3.510 -31.913 1.00 62.91 205 THR A CA 1
ATOM 1622 C C . THR A 1 205 ? 33.241 2.649 -30.869 1.00 62.91 205 THR A C 1
ATOM 1624 O O . THR A 1 205 ? 32.597 1.920 -30.113 1.00 62.91 205 THR A O 1
ATOM 1627 N N . MET A 1 206 ? 34.574 2.733 -30.822 1.00 56.75 206 MET A N 1
ATOM 1628 C CA . MET A 1 206 ? 35.403 2.019 -29.843 1.00 56.75 206 MET A CA 1
ATOM 1629 C C . MET A 1 206 ? 35.170 2.542 -28.420 1.00 56.75 206 MET A C 1
ATOM 1631 O O . MET A 1 206 ? 35.039 3.746 -28.206 1.00 56.75 206 MET A O 1
ATOM 1635 N N . THR A 1 207 ? 35.150 1.638 -27.440 1.00 53.97 207 THR A N 1
ATOM 1636 C CA . THR A 1 207 ? 35.083 1.970 -26.013 1.00 53.97 207 THR A CA 1
ATOM 1637 C C . THR A 1 207 ? 36.310 2.791 -25.618 1.00 53.97 207 THR A C 1
ATOM 1639 O O . THR A 1 207 ? 37.434 2.298 -25.685 1.00 53.97 207 THR A O 1
ATOM 1642 N N . THR A 1 208 ? 36.119 4.037 -25.192 1.00 50.47 208 THR A N 1
ATOM 1643 C CA . THR A 1 208 ? 37.188 4.855 -24.615 1.00 50.47 208 THR A CA 1
ATOM 1644 C C . THR A 1 208 ? 37.288 4.582 -23.117 1.00 50.47 208 THR A C 1
ATOM 1646 O O . THR A 1 208 ? 36.349 4.798 -22.358 1.00 50.47 208 THR A O 1
ATOM 1649 N N . THR A 1 209 ? 38.441 4.090 -22.668 1.00 48.94 209 THR A N 1
ATOM 1650 C CA . THR A 1 209 ? 38.785 4.035 -21.243 1.00 48.94 209 THR A CA 1
ATOM 1651 C C . THR A 1 209 ? 39.646 5.240 -20.903 1.00 48.94 209 THR A C 1
ATOM 1653 O O . THR A 1 209 ? 40.738 5.381 -21.453 1.00 48.94 209 THR A O 1
ATOM 1656 N N . THR A 1 210 ? 39.202 6.093 -19.982 1.00 47.28 210 THR A N 1
ATOM 1657 C CA . THR A 1 210 ? 40.066 7.145 -19.437 1.00 47.28 210 THR A CA 1
ATOM 1658 C C . THR A 1 210 ? 40.887 6.549 -18.299 1.00 47.28 210 THR A C 1
ATOM 1660 O O . THR A 1 210 ? 40.361 6.261 -17.224 1.00 47.28 210 THR A O 1
ATOM 1663 N N . TRP A 1 211 ? 42.176 6.326 -18.544 1.00 47.81 211 TRP A N 1
ATOM 1664 C CA . TRP A 1 211 ? 43.122 5.888 -17.520 1.00 47.81 211 TRP A CA 1
ATOM 1665 C C . TRP A 1 211 ? 43.730 7.126 -16.849 1.00 47.81 211 TRP A C 1
ATOM 1667 O O . TRP A 1 211 ? 44.368 7.934 -17.523 1.00 47.81 211 TRP A O 1
ATOM 1677 N N . ASN A 1 212 ? 43.511 7.312 -15.543 1.00 50.84 212 ASN A N 1
ATOM 1678 C CA . ASN A 1 212 ? 44.173 8.381 -14.794 1.00 50.84 212 ASN A CA 1
ATOM 1679 C C . ASN A 1 212 ? 45.576 7.910 -14.388 1.00 50.84 212 ASN A C 1
ATOM 1681 O O . ASN A 1 212 ? 45.718 7.078 -13.489 1.00 50.84 212 ASN A O 1
ATOM 1685 N N . PHE A 1 213 ? 46.600 8.464 -15.039 1.00 55.72 213 PHE A N 1
ATOM 1686 C CA . PHE A 1 213 ? 47.993 8.102 -14.789 1.00 55.72 213 PHE A CA 1
ATOM 1687 C C . PHE A 1 213 ? 48.545 8.602 -13.448 1.00 55.72 213 PHE A C 1
ATOM 1689 O O . PHE A 1 213 ? 49.541 8.059 -12.981 1.00 55.72 213 PHE A O 1
ATOM 1696 N N . GLU A 1 214 ? 47.897 9.572 -12.800 1.00 57.44 214 GLU A N 1
ATOM 1697 C CA . GLU A 1 214 ? 48.311 10.087 -11.489 1.00 57.44 214 GLU A CA 1
ATOM 1698 C C . GLU A 1 214 ? 47.768 9.240 -10.328 1.00 57.44 214 GLU A C 1
ATOM 1700 O O . GLU A 1 214 ? 48.413 9.133 -9.289 1.00 57.44 214 GLU A O 1
ATOM 1705 N N . ALA A 1 215 ? 46.600 8.607 -10.501 1.00 59.62 215 ALA A N 1
ATOM 1706 C CA . ALA A 1 215 ? 45.918 7.855 -9.440 1.00 59.62 215 ALA A CA 1
ATOM 1707 C C . ALA A 1 215 ? 46.008 6.322 -9.579 1.00 59.62 215 ALA A C 1
ATOM 1709 O O . ALA A 1 215 ? 45.626 5.607 -8.654 1.00 59.62 215 ALA A O 1
ATOM 1710 N N . GLY A 1 216 ? 46.466 5.797 -10.724 1.00 54.28 216 GLY A N 1
ATOM 1711 C CA . GLY A 1 216 ? 46.671 4.356 -10.937 1.00 54.28 216 GLY A CA 1
ATOM 1712 C C . GLY A 1 216 ? 45.405 3.491 -10.831 1.00 54.28 216 GLY A C 1
ATOM 1713 O O . GLY A 1 216 ? 45.507 2.281 -10.635 1.00 54.28 216 GLY A O 1
ATOM 1714 N N . HIS A 1 217 ? 44.213 4.086 -10.947 1.00 50.31 217 HIS A N 1
ATOM 1715 C CA . HIS A 1 217 ? 42.930 3.396 -10.801 1.00 50.31 217 HIS A CA 1
ATOM 1716 C C . HIS A 1 217 ? 41.993 3.673 -11.985 1.00 50.31 217 HIS A C 1
ATOM 1718 O O . HIS A 1 217 ? 41.882 4.801 -12.472 1.00 50.31 217 HIS A O 1
ATOM 1724 N N . LEU A 1 218 ? 41.281 2.632 -12.427 1.00 50.91 218 LEU A N 1
ATOM 1725 C CA . LEU A 1 218 ? 40.221 2.710 -13.437 1.00 50.91 218 LEU A CA 1
ATOM 1726 C C . LEU A 1 218 ? 38.987 3.397 -12.833 1.00 50.91 218 LEU A C 1
ATOM 1728 O O . LEU A 1 218 ? 38.284 2.810 -12.019 1.00 50.91 218 LEU A O 1
ATOM 1732 N N . LEU A 1 219 ? 38.709 4.642 -13.226 1.00 52.25 219 LEU A N 1
ATOM 1733 C CA . LEU A 1 219 ? 37.581 5.427 -12.692 1.00 52.25 219 LEU A CA 1
ATOM 1734 C C . LEU A 1 219 ? 36.207 5.062 -13.291 1.00 52.25 219 LEU A C 1
ATOM 1736 O O . LEU A 1 219 ? 35.198 5.641 -12.904 1.00 52.25 219 LEU A O 1
ATOM 1740 N N . GLY A 1 220 ? 36.148 4.072 -14.182 1.00 50.66 220 GLY A N 1
ATOM 1741 C CA . GLY A 1 220 ? 34.904 3.530 -14.726 1.00 50.66 220 GLY A CA 1
ATOM 1742 C C . GLY A 1 220 ? 34.953 3.329 -16.237 1.00 50.66 220 GLY A C 1
ATOM 1743 O O . GLY A 1 220 ? 35.813 3.865 -16.936 1.00 50.66 220 GLY A O 1
ATOM 1744 N N . TRP A 1 221 ? 34.007 2.541 -16.740 1.00 46.94 221 TRP A N 1
ATOM 1745 C CA . TRP A 1 221 ? 33.723 2.448 -18.167 1.00 46.94 221 TRP A CA 1
ATOM 1746 C C . TRP A 1 221 ? 32.738 3.557 -18.508 1.00 46.94 221 TRP A C 1
ATOM 1748 O O . TRP A 1 221 ? 31.564 3.467 -18.159 1.00 46.94 221 TRP A O 1
ATOM 1758 N N . HIS A 1 222 ? 33.209 4.611 -19.167 1.00 46.81 222 HIS A N 1
ATOM 1759 C CA . HIS A 1 222 ? 32.327 5.639 -19.699 1.00 46.81 222 HIS A CA 1
ATOM 1760 C C . HIS A 1 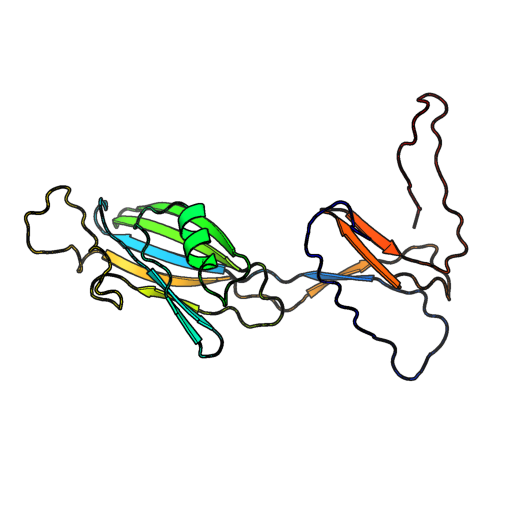222 ? 32.365 5.581 -21.221 1.00 46.81 222 HIS A C 1
ATOM 1762 O O . HIS A 1 222 ? 33.361 5.938 -21.843 1.00 46.81 222 HIS A O 1
ATOM 1768 N N . ARG A 1 223 ? 31.266 5.136 -21.830 1.00 45.34 223 ARG A N 1
ATOM 1769 C CA . ARG A 1 223 ? 31.034 5.290 -23.266 1.00 45.34 223 ARG A CA 1
ATOM 1770 C C . ARG A 1 223 ? 30.288 6.605 -23.445 1.00 45.34 223 ARG A C 1
ATOM 1772 O O . ARG A 1 223 ? 29.151 6.716 -23.001 1.00 45.34 223 ARG A O 1
ATOM 1779 N N . THR A 1 224 ? 30.923 7.609 -24.036 1.00 41.97 224 THR A N 1
ATOM 1780 C CA . THR A 1 224 ? 30.209 8.843 -24.383 1.00 41.97 224 THR A CA 1
ATOM 1781 C C . THR A 1 224 ? 29.206 8.548 -25.492 1.00 41.97 224 THR A C 1
ATOM 1783 O O . THR A 1 224 ? 29.592 7.998 -26.524 1.00 41.97 224 THR A O 1
ATOM 1786 N N . GLY A 1 225 ? 27.952 8.921 -25.242 1.00 38.16 225 GLY A N 1
ATOM 1787 C CA . GLY A 1 225 ? 26.887 9.139 -26.218 1.00 38.16 225 GLY A CA 1
ATOM 1788 C C . GLY A 1 225 ? 26.445 10.595 -26.183 1.00 38.16 225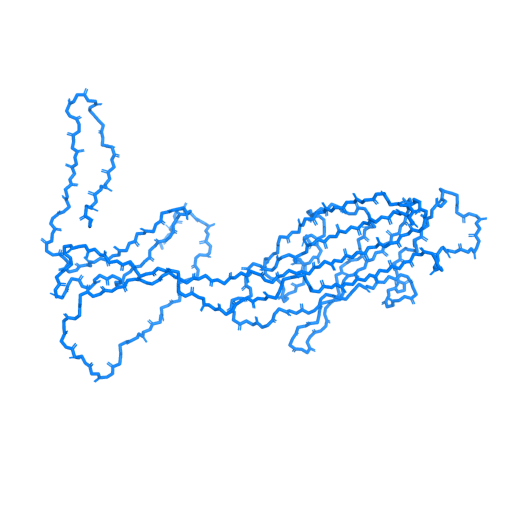 GLY A C 1
ATOM 1789 O O . GLY A 1 225 ? 26.776 11.294 -25.201 1.00 38.16 225 GLY A O 1
#

pLDDT: mean 77.12, std 18.74, range [29.67, 96.88]

Organism: NCBI:txid89044

InterPro domains:
  IPR013517 FG-GAP repeat [PF14312] (170-204)

Radius of gyration: 26.21 Å; chains: 1; bounding box: 70×40×76 Å

Foldseek 3Di:
DDDDDPDPDDDDDDDPDDPDPPFQDLDKDWDWDKFWWKKKKKKWFQADWDWWWKWKWWAFPNDTDIFDIDTLQDDQVRNQVRQCVDPVAPGKGKDWDWDQDPRGIMTMIMITGDPCPPGFGTDIDMATCVRNDVPIDAIDRDPDPPDPDRVPVGMDMDMDTPDGMDDIDTPDMDHAPPGDRQQNWQPDWDDDPPDIDTHRPNDPDDFDFDQDPVPRDRPDGDDHD

Sequence (225 aa):
TKNKFDRNLVETQWDSEGTSIASFARGRAYVFYSAPSSQEIKIFSSERLYYGQFALQYYHEGVNLTTRPVLFNTSESSLRNALLELSTIDDVMVSLSSAVTAEGFEYSWTVTFLTDWQDEPGLLVPIYYRNGCPHCLPFNSLVEKNQSDPLTKLVYMRSRVVTERTSLQQIQALSANDRRNGDRFGAAVALDGNQIVVGAPYSATMTTTTWNFEAGHLLGWHRTG

Secondary structure (DSSP, 8-state):
---SS-------------S---S-----EEEEE-PPPEEEEEEEESS--SB-EEEEEEEETTEEEEPPPEETT--HHHHHHHHHTSTT---EEEEEEEEE-SS-EEEEEEEEESS-SSSPPPEEEEEETTBB-TTSPPPBS-SSS--S--STTTEEEEEEEEEPPPPPEEEEEE--TT--TTS-TTSEEEEETTEEEEE-TT--PPPPP-B-TTT-SB-------